Protein AF-A0A2N3Y6S7-F1 (afdb_monomer_lite)

Structure (mmCIF, N/CA/C/O backbone):
data_AF-A0A2N3Y6S7-F1
#
_entry.id   AF-A0A2N3Y6S7-F1
#
loop_
_atom_site.group_PDB
_atom_site.id
_atom_site.type_symbol
_atom_site.label_atom_id
_atom_site.label_alt_id
_atom_site.label_comp_id
_atom_site.label_asym_id
_atom_site.label_entity_id
_atom_site.label_seq_id
_atom_site.pdbx_PDB_ins_code
_atom_site.Cartn_x
_atom_site.Cartn_y
_atom_site.Cartn_z
_atom_site.occupancy
_atom_site.B_iso_or_equiv
_atom_site.auth_seq_id
_atom_site.auth_comp_id
_atom_site.auth_asym_id
_atom_site.auth_atom_id
_atom_site.pdbx_PDB_model_num
ATOM 1 N N . MET A 1 1 ? -2.811 -14.045 3.867 1.00 93.81 1 MET A N 1
ATOM 2 C CA . MET A 1 1 ? -1.986 -13.374 2.841 1.00 93.81 1 MET A CA 1
ATOM 3 C C . MET A 1 1 ? -0.550 -13.228 3.318 1.00 93.81 1 MET A C 1
ATOM 5 O O . MET A 1 1 ? -0.326 -12.878 4.478 1.00 93.81 1 MET A O 1
ATOM 9 N N . ARG A 1 2 ? 0.436 -13.449 2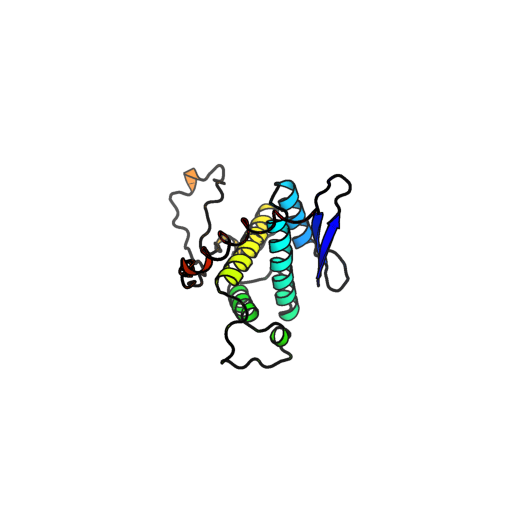.442 1.00 95.12 2 ARG A N 1
ATOM 10 C CA . ARG A 1 2 ? 1.871 -13.386 2.791 1.00 95.12 2 ARG A CA 1
ATOM 11 C C . ARG A 1 2 ? 2.728 -12.841 1.650 1.00 95.12 2 ARG A C 1
ATOM 13 O O . ARG A 1 2 ? 2.353 -12.935 0.492 1.00 95.12 2 ARG A O 1
ATOM 20 N N . VAL A 1 3 ? 3.885 -12.275 1.989 1.00 95.38 3 VAL A N 1
ATOM 21 C CA . VAL A 1 3 ? 4.895 -11.823 1.015 1.00 95.38 3 VAL A CA 1
ATOM 22 C C . VAL A 1 3 ? 5.952 -12.913 0.871 1.00 95.38 3 VAL A C 1
ATOM 24 O O . VAL A 1 3 ? 6.466 -13.388 1.886 1.00 95.38 3 VAL A O 1
ATOM 27 N N . GLN A 1 4 ? 6.294 -13.282 -0.360 1.00 93.06 4 GLN A N 1
ATOM 28 C CA . GLN A 1 4 ? 7.296 -14.304 -0.660 1.00 93.06 4 GLN A CA 1
ATOM 29 C C . GLN A 1 4 ? 8.347 -13.768 -1.636 1.00 93.06 4 GLN A C 1
ATOM 31 O O . GLN A 1 4 ? 8.020 -13.076 -2.597 1.00 93.06 4 GLN A O 1
ATOM 36 N N . GLY A 1 5 ? 9.617 -14.084 -1.370 1.00 89.25 5 GLY A N 1
ATOM 37 C CA . GLY A 1 5 ? 10.704 -13.838 -2.314 1.00 89.25 5 GLY A CA 1
ATOM 38 C C . GLY A 1 5 ? 10.693 -14.887 -3.424 1.00 89.25 5 GLY A C 1
ATOM 39 O O . GLY A 1 5 ? 10.513 -16.075 -3.150 1.00 89.25 5 GLY A O 1
ATOM 40 N N . VAL A 1 6 ? 10.888 -14.451 -4.664 1.00 84.50 6 VAL A N 1
ATOM 41 C CA . VAL A 1 6 ? 10.909 -15.306 -5.854 1.00 84.50 6 VAL A CA 1
ATOM 42 C C . VAL A 1 6 ? 12.256 -15.134 -6.544 1.00 84.50 6 VAL A C 1
ATOM 44 O O . VAL A 1 6 ? 12.682 -14.010 -6.810 1.00 84.50 6 VAL A O 1
ATOM 47 N N . ALA A 1 7 ? 12.943 -16.243 -6.810 1.00 78.12 7 ALA A N 1
ATOM 48 C CA . ALA A 1 7 ? 14.169 -16.226 -7.595 1.00 78.12 7 ALA A CA 1
ATOM 49 C C . ALA A 1 7 ? 13.815 -16.085 -9.078 1.00 78.12 7 ALA A C 1
ATOM 51 O O . ALA A 1 7 ? 12.998 -16.850 -9.591 1.00 78.12 7 ALA A O 1
ATOM 52 N N . MET A 1 8 ? 14.427 -15.121 -9.761 1.00 67.81 8 MET A N 1
ATOM 53 C CA . MET A 1 8 ? 14.246 -14.969 -11.199 1.00 67.81 8 MET A CA 1
ATOM 54 C C . MET A 1 8 ? 15.178 -15.938 -11.941 1.00 67.81 8 MET A C 1
ATOM 56 O O . MET A 1 8 ? 16.380 -15.916 -11.697 1.00 67.81 8 MET A O 1
ATOM 60 N N . PRO A 1 9 ? 14.684 -16.790 -12.859 1.00 58.97 9 PRO A N 1
ATOM 61 C CA . PRO A 1 9 ? 15.530 -17.779 -13.538 1.00 58.97 9 PRO A CA 1
ATOM 62 C C . PRO A 1 9 ? 16.680 -17.164 -14.352 1.00 58.97 9 PRO A C 1
ATOM 64 O O . PRO A 1 9 ? 17.702 -17.812 -14.561 1.00 58.97 9 PRO A O 1
ATOM 67 N N . ALA A 1 10 ? 16.512 -15.919 -14.811 1.00 60.81 10 ALA A N 1
ATOM 68 C CA . ALA A 1 10 ? 17.451 -15.219 -15.687 1.00 60.81 10 ALA A CA 1
ATOM 69 C C . ALA A 1 10 ? 18.339 -14.181 -14.971 1.00 60.81 10 ALA A C 1
ATOM 71 O O . ALA A 1 10 ? 19.233 -13.618 -15.601 1.00 60.81 10 ALA A O 1
ATOM 72 N N . SER A 1 11 ? 18.132 -13.915 -13.675 1.00 59.53 11 SER A N 1
ATOM 73 C CA . SER A 1 11 ? 18.933 -12.945 -12.918 1.00 59.53 11 SER A CA 1
ATOM 74 C C . SER A 1 11 ? 19.231 -13.443 -11.502 1.00 59.53 11 SER A C 1
ATOM 76 O O . SER A 1 11 ? 18.494 -14.228 -10.919 1.00 59.53 11 SER A O 1
ATOM 78 N N . ARG A 1 12 ? 20.327 -12.971 -10.897 1.00 56.94 12 ARG A N 1
ATOM 79 C CA . ARG A 1 12 ? 20.614 -13.216 -9.466 1.00 56.94 12 ARG A CA 1
ATOM 80 C C . ARG A 1 12 ? 19.709 -12.403 -8.529 1.00 56.94 12 ARG A C 1
ATOM 82 O O . ARG A 1 12 ? 19.931 -12.397 -7.319 1.00 56.94 12 ARG A O 1
ATOM 89 N N . GLU A 1 13 ? 18.728 -11.694 -9.074 1.00 63.03 13 GLU A N 1
ATOM 90 C CA . GLU A 1 13 ? 17.868 -10.801 -8.317 1.00 63.03 13 GLU A CA 1
ATOM 91 C C . GLU A 1 13 ? 16.652 -11.553 -7.777 1.00 63.03 13 GLU A C 1
ATOM 93 O O . GLU A 1 13 ? 16.041 -12.390 -8.445 1.00 63.03 13 GLU A O 1
ATOM 98 N N . SER A 1 14 ? 16.311 -11.256 -6.525 1.00 67.44 14 SER A N 1
ATOM 99 C CA . SER A 1 14 ? 15.074 -11.729 -5.915 1.00 67.44 14 SER A CA 1
ATOM 100 C C . SER A 1 14 ? 13.967 -10.715 -6.183 1.00 67.44 14 SER A C 1
ATOM 102 O O . SER A 1 14 ? 14.079 -9.548 -5.807 1.00 67.44 14 SER A O 1
ATOM 104 N N . SER A 1 15 ? 12.892 -11.171 -6.821 1.00 81.00 15 SER A N 1
ATOM 105 C CA . SER A 1 15 ? 11.632 -10.433 -6.883 1.00 81.00 15 SER A CA 1
ATOM 106 C C . SER A 1 15 ? 10.765 -10.770 -5.668 1.00 81.00 15 SER A C 1
ATOM 108 O O . SER A 1 15 ? 11.100 -11.641 -4.860 1.00 81.00 15 SER A O 1
ATOM 110 N N . TRP A 1 16 ? 9.641 -10.078 -5.528 1.00 90.31 16 TRP A N 1
ATOM 111 C CA . TRP A 1 16 ? 8.692 -10.262 -4.437 1.00 90.31 16 TRP A CA 1
ATOM 112 C C . TRP A 1 16 ? 7.286 -10.422 -4.993 1.00 90.31 16 TRP A C 1
ATOM 114 O O . TRP A 1 16 ? 6.882 -9.656 -5.859 1.00 90.31 16 TRP A O 1
ATOM 124 N N . THR A 1 17 ? 6.539 -11.373 -4.440 1.00 93.25 17 THR A N 1
ATOM 125 C CA . THR A 1 17 ? 5.117 -11.577 -4.731 1.00 93.25 17 THR A CA 1
ATOM 126 C C . THR A 1 17 ? 4.294 -11.490 -3.449 1.00 93.25 17 THR A C 1
ATOM 128 O O . THR A 1 17 ? 4.800 -11.735 -2.345 1.00 93.25 17 THR A O 1
ATOM 131 N N . VAL A 1 18 ? 3.019 -11.133 -3.590 1.00 96.69 18 VAL A N 1
ATOM 132 C CA . VAL A 1 18 ? 2.032 -11.171 -2.509 1.00 96.69 18 VAL A CA 1
ATOM 133 C C . VAL A 1 18 ? 1.040 -12.274 -2.822 1.00 96.69 18 VAL A C 1
ATOM 135 O O . VAL A 1 18 ? 0.328 -12.201 -3.818 1.00 96.69 18 VAL A O 1
ATOM 138 N N . LEU A 1 19 ? 0.984 -13.274 -1.952 1.00 96.44 19 LEU A N 1
ATOM 139 C CA . LEU A 1 19 ? 0.069 -14.399 -2.061 1.00 96.44 19 LEU A CA 1
ATOM 140 C C . LEU A 1 19 ? -1.193 -14.140 -1.235 1.00 96.44 19 LEU A C 1
ATOM 142 O O . LEU A 1 19 ? -1.113 -13.643 -0.098 1.00 96.44 19 LEU A O 1
ATOM 146 N N . GLY A 1 20 ? -2.334 -14.493 -1.824 1.00 94.88 20 GLY A N 1
ATOM 147 C CA . GLY A 1 20 ? -3.654 -14.527 -1.210 1.00 94.88 20 GLY A CA 1
ATOM 148 C C . GLY A 1 20 ? -3.752 -15.534 -0.062 1.00 94.88 20 GLY A C 1
ATOM 149 O O . GLY A 1 20 ? -2.758 -16.120 0.371 1.00 94.88 20 GLY A O 1
ATOM 150 N N . ASP A 1 21 ? -4.956 -15.710 0.479 1.00 91.56 21 ASP A N 1
ATOM 151 C CA . ASP A 1 21 ? -5.231 -16.771 1.465 1.00 91.56 21 ASP A CA 1
ATOM 152 C C . ASP A 1 21 ? -5.321 -18.165 0.817 1.00 91.56 21 ASP A C 1
ATOM 154 O O . ASP A 1 21 ? -5.208 -19.174 1.502 1.00 91.56 21 ASP A O 1
ATOM 158 N N . ASP 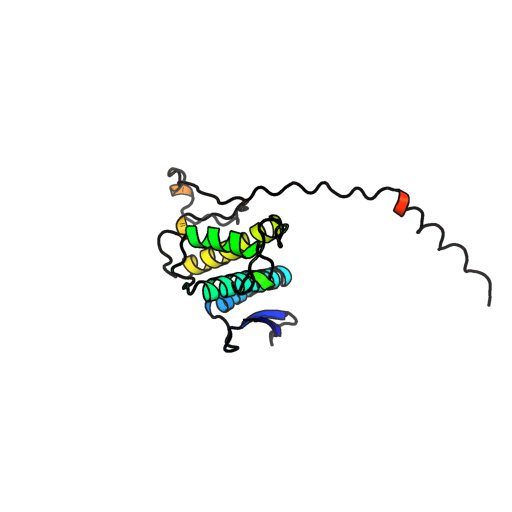A 1 22 ? -5.469 -18.206 -0.504 1.00 93.88 22 ASP A N 1
ATOM 159 C CA . ASP A 1 22 ? -5.460 -19.381 -1.378 1.00 93.88 22 ASP A CA 1
ATOM 160 C C . ASP A 1 22 ? -4.054 -19.742 -1.899 1.00 93.88 22 ASP A C 1
ATOM 162 O O . ASP A 1 22 ? -3.919 -20.603 -2.766 1.00 93.88 22 ASP A O 1
ATOM 166 N N . ASP A 1 23 ? -3.009 -19.070 -1.399 1.00 92.31 23 ASP A N 1
ATOM 167 C CA . ASP A 1 23 ? -1.625 -19.154 -1.888 1.00 92.31 23 ASP A CA 1
ATOM 168 C C . ASP A 1 23 ? -1.447 -18.781 -3.379 1.00 92.31 23 ASP A C 1
ATOM 170 O O . ASP A 1 23 ? -0.385 -19.021 -3.960 1.00 92.31 23 ASP A O 1
ATOM 174 N N . ILE A 1 24 ? -2.434 -18.121 -3.996 1.00 95.12 24 ILE A N 1
ATOM 175 C CA . ILE A 1 24 ? -2.350 -17.620 -5.374 1.00 95.12 24 ILE A CA 1
ATOM 176 C C . ILE A 1 24 ? -1.829 -16.173 -5.360 1.00 95.12 24 ILE A C 1
ATOM 178 O O . ILE A 1 24 ? -2.213 -15.387 -4.487 1.00 95.12 24 ILE A O 1
ATOM 182 N N . PRO A 1 25 ? -0.953 -15.766 -6.302 1.00 96.00 25 PRO A N 1
ATOM 183 C CA . PRO A 1 25 ? -0.544 -14.372 -6.430 1.00 96.00 25 PRO A CA 1
ATOM 184 C C . PRO A 1 25 ? -1.734 -13.422 -6.576 1.00 96.00 25 PRO A C 1
ATOM 186 O O . PRO A 1 25 ? -2.623 -13.617 -7.407 1.00 96.00 25 PRO A O 1
ATOM 189 N N . VAL A 1 26 ? -1.718 -12.344 -5.794 1.00 97.69 26 VAL A N 1
ATOM 190 C CA . VAL A 1 26 ? -2.690 -11.258 -5.906 1.00 97.69 26 VAL A CA 1
ATOM 191 C C . VAL A 1 26 ? -2.387 -10.481 -7.182 1.00 97.69 26 VAL A C 1
ATOM 193 O O . VAL A 1 26 ? -1.527 -9.603 -7.216 1.00 97.69 26 VAL A O 1
ATOM 196 N N . GLU A 1 27 ? -3.106 -10.826 -8.243 1.00 96.31 27 GLU A N 1
ATOM 197 C CA . GLU A 1 27 ? -2.796 -10.439 -9.619 1.00 96.31 27 GLU A CA 1
ATOM 198 C C . GLU A 1 27 ? -2.569 -8.925 -9.848 1.00 96.31 27 GLU A C 1
ATOM 200 O O . GLU A 1 27 ? -1.585 -8.576 -10.510 1.00 96.31 27 GLU A O 1
ATOM 205 N N . PRO A 1 28 ? -3.358 -7.999 -9.258 1.00 97.00 28 PRO A N 1
ATOM 206 C CA . PRO A 1 28 ? -3.095 -6.568 -9.399 1.00 97.00 28 PRO A CA 1
ATOM 207 C C . PRO A 1 28 ? -1.753 -6.148 -8.792 1.00 97.00 28 PRO A C 1
ATOM 209 O O . PRO A 1 28 ? -1.040 -5.326 -9.368 1.00 97.00 28 PRO A O 1
ATOM 212 N N . ILE A 1 29 ? -1.397 -6.717 -7.635 1.00 97.69 29 ILE A N 1
ATOM 213 C CA . ILE A 1 29 ? -0.116 -6.450 -6.975 1.00 97.69 29 ILE A CA 1
ATOM 214 C C . ILE A 1 29 ? 1.018 -7.043 -7.806 1.00 97.69 29 ILE A C 1
ATOM 216 O O . ILE A 1 29 ? 2.013 -6.361 -8.028 1.00 97.69 29 ILE A O 1
ATOM 220 N N . GLU A 1 30 ? 0.865 -8.279 -8.280 1.00 95.75 30 GLU A N 1
ATOM 221 C CA . GLU A 1 30 ? 1.893 -8.978 -9.053 1.00 95.75 30 GLU A CA 1
ATOM 222 C C . GLU A 1 30 ? 2.279 -8.192 -10.309 1.00 95.75 30 GLU A C 1
ATOM 224 O O . GLU A 1 30 ? 3.454 -7.888 -10.510 1.00 95.75 30 GLU A O 1
ATOM 229 N N . ARG A 1 31 ? 1.289 -7.759 -11.104 1.00 95.62 31 ARG A N 1
ATOM 230 C CA . ARG A 1 31 ? 1.531 -6.931 -12.297 1.00 95.62 31 ARG A CA 1
ATOM 231 C C . ARG A 1 31 ? 2.270 -5.639 -11.964 1.00 95.62 31 ARG A C 1
ATOM 233 O O . ARG A 1 31 ? 3.193 -5.245 -12.676 1.00 95.62 31 ARG A O 1
ATOM 240 N N . TYR A 1 32 ? 1.895 -4.993 -10.863 1.00 96.38 32 TYR A N 1
ATOM 241 C CA . TYR A 1 32 ? 2.552 -3.772 -10.423 1.00 96.38 32 TYR A CA 1
ATOM 242 C C . TYR A 1 32 ? 3.998 -4.007 -9.967 1.00 96.38 32 TYR A C 1
ATOM 244 O O . TYR A 1 32 ? 4.883 -3.240 -10.342 1.00 96.38 32 TYR A O 1
ATOM 252 N N . LEU A 1 33 ? 4.261 -5.051 -9.177 1.00 95.25 33 LEU A N 1
ATOM 253 C CA . LEU A 1 33 ? 5.612 -5.373 -8.711 1.00 95.25 33 LEU A CA 1
ATOM 254 C C . LEU A 1 33 ? 6.517 -5.806 -9.869 1.00 95.25 33 LEU A C 1
ATOM 256 O O . LEU A 1 33 ? 7.657 -5.351 -9.920 1.00 95.25 33 LEU A O 1
ATOM 260 N N . ALA A 1 34 ? 6.000 -6.582 -10.827 1.00 92.62 34 ALA A N 1
ATOM 261 C CA . ALA A 1 34 ? 6.705 -6.920 -12.062 1.00 92.62 34 ALA A CA 1
ATOM 262 C C . ALA A 1 34 ? 7.085 -5.659 -12.852 1.00 92.62 34 ALA A C 1
ATOM 264 O O . ALA A 1 34 ? 8.251 -5.472 -13.182 1.00 92.62 34 ALA A O 1
ATOM 265 N N . TYR A 1 35 ? 6.149 -4.720 -13.024 1.00 93.50 35 TYR A N 1
ATOM 266 C CA . TYR A 1 35 ? 6.451 -3.427 -13.640 1.00 93.50 35 TYR A CA 1
ATOM 267 C C . TYR A 1 35 ? 7.561 -2.661 -12.902 1.00 93.50 35 TYR A C 1
ATOM 269 O O . TYR A 1 35 ? 8.415 -2.056 -13.545 1.00 93.50 35 TYR A O 1
ATOM 277 N N . LEU A 1 36 ? 7.576 -2.660 -11.562 1.00 92.88 36 LEU A N 1
ATOM 278 C CA . LEU A 1 36 ? 8.645 -2.002 -10.801 1.00 92.88 36 LEU A CA 1
ATOM 279 C C . LEU A 1 36 ? 10.011 -2.658 -11.018 1.00 92.88 36 LEU A C 1
ATOM 281 O O . LEU A 1 36 ? 11.009 -1.936 -11.043 1.00 92.88 36 LEU A O 1
ATOM 285 N N . THR A 1 37 ? 10.046 -3.982 -11.169 1.00 90.31 37 THR A N 1
ATOM 286 C CA . THR A 1 37 ? 11.247 -4.727 -11.562 1.00 90.31 37 THR A CA 1
ATOM 287 C C . THR A 1 37 ? 11.702 -4.324 -12.962 1.00 90.31 37 THR A C 1
ATOM 289 O O . THR A 1 37 ? 12.869 -3.989 -13.136 1.00 90.31 37 THR A O 1
ATOM 292 N N . ASP A 1 38 ? 10.784 -4.256 -13.929 1.00 89.00 38 ASP A N 1
ATOM 293 C CA . ASP A 1 38 ? 11.095 -3.917 -15.325 1.00 89.00 38 ASP A CA 1
ATOM 294 C C . ASP A 1 38 ? 11.665 -2.500 -15.485 1.00 89.00 38 ASP A C 1
ATOM 296 O O . ASP A 1 38 ? 12.484 -2.249 -16.365 1.00 89.00 38 ASP A O 1
ATOM 300 N N . ILE A 1 39 ? 11.257 -1.559 -14.625 1.00 89.38 39 ILE A N 1
ATOM 301 C CA . ILE A 1 39 ? 11.825 -0.200 -14.583 1.00 89.38 39 ILE A CA 1
ATOM 302 C C . ILE A 1 39 ? 13.008 -0.067 -13.608 1.00 89.38 39 ILE A C 1
ATOM 304 O O . ILE A 1 39 ? 13.321 1.046 -13.169 1.00 89.38 39 ILE A O 1
ATOM 308 N N . GLU A 1 40 ? 13.612 -1.192 -13.223 1.00 87.81 40 GLU A N 1
ATOM 309 C CA . GLU A 1 40 ? 14.821 -1.292 -12.400 1.00 87.81 40 GLU A CA 1
ATOM 310 C C . GLU A 1 40 ? 14.706 -0.554 -11.050 1.00 87.81 40 GLU A C 1
ATOM 312 O O . GLU A 1 40 ? 15.641 0.097 -10.565 1.00 87.81 40 GLU A O 1
ATOM 317 N N . ARG A 1 41 ? 13.534 -0.607 -10.393 1.00 91.00 41 ARG A N 1
ATOM 318 C CA . ARG A 1 41 ? 13.436 -0.122 -9.007 1.00 91.00 41 ARG A CA 1
ATOM 319 C C . ARG A 1 41 ? 14.275 -0.986 -8.082 1.00 91.00 41 ARG A C 1
ATOM 321 O O . ARG A 1 41 ? 14.354 -2.197 -8.233 1.00 91.00 41 ARG A O 1
ATOM 328 N N . SER A 1 42 ? 14.843 -0.350 -7.051 1.00 89.50 42 SER A N 1
ATOM 329 C CA . SER A 1 42 ? 15.671 -1.076 -6.090 1.00 89.50 42 SER A CA 1
ATOM 330 C C . SER A 1 42 ? 14.891 -2.252 -5.474 1.00 89.50 42 SER A C 1
ATOM 332 O O . SER A 1 42 ? 13.732 -2.057 -5.077 1.00 89.50 42 SER A O 1
ATOM 334 N N . PRO A 1 43 ? 15.514 -3.434 -5.297 1.00 89.00 43 PRO A N 1
ATOM 335 C CA . PRO A 1 43 ? 14.859 -4.588 -4.677 1.00 89.00 43 PRO A CA 1
ATOM 336 C C . PRO A 1 43 ? 14.278 -4.276 -3.292 1.00 89.00 43 PRO A C 1
ATOM 338 O O . PRO A 1 43 ? 13.226 -4.788 -2.912 1.00 89.00 43 PRO A O 1
ATOM 341 N N . ASN A 1 44 ? 14.913 -3.360 -2.551 1.00 90.12 44 ASN A N 1
ATOM 342 C CA . ASN A 1 44 ? 14.415 -2.872 -1.266 1.00 90.12 44 ASN A CA 1
ATOM 343 C C . ASN A 1 44 ? 13.103 -2.088 -1.398 1.00 90.12 44 ASN A C 1
ATOM 345 O O . ASN A 1 44 ? 12.223 -2.228 -0.550 1.00 90.12 44 ASN A O 1
ATOM 349 N N . THR A 1 45 ? 12.954 -1.273 -2.445 1.00 90.81 45 THR A N 1
ATOM 350 C CA . THR A 1 45 ? 11.703 -0.560 -2.736 1.00 90.81 45 THR A CA 1
ATOM 351 C C . THR A 1 45 ? 10.599 -1.541 -3.112 1.00 90.81 45 THR A C 1
ATOM 353 O O . THR A 1 45 ? 9.508 -1.442 -2.557 1.00 90.81 45 THR A O 1
ATOM 356 N N . ILE A 1 46 ? 10.891 -2.507 -3.989 1.00 93.06 46 ILE A N 1
ATOM 357 C CA . ILE A 1 46 ? 9.931 -3.535 -4.424 1.00 93.06 46 ILE A CA 1
ATOM 358 C C . ILE A 1 46 ? 9.451 -4.341 -3.214 1.00 93.06 46 ILE A C 1
ATOM 360 O O . ILE A 1 46 ? 8.250 -4.440 -2.967 1.00 93.06 46 ILE A O 1
ATOM 364 N N . ARG A 1 47 ? 10.386 -4.811 -2.378 1.00 94.50 47 ARG A N 1
ATOM 365 C CA . ARG A 1 47 ? 10.080 -5.498 -1.118 1.00 94.50 47 ARG A CA 1
ATOM 366 C C . ARG A 1 47 ? 9.194 -4.652 -0.211 1.00 94.50 47 ARG A C 1
ATOM 368 O O . ARG A 1 47 ? 8.182 -5.130 0.295 1.00 94.50 47 ARG A O 1
ATOM 375 N N . ALA A 1 48 ? 9.577 -3.397 0.018 1.00 93.69 48 ALA A N 1
ATOM 376 C CA . ALA A 1 48 ? 8.831 -2.482 0.871 1.00 93.69 48 ALA A CA 1
ATOM 377 C C . ALA A 1 48 ? 7.395 -2.278 0.364 1.00 93.69 48 ALA A C 1
ATOM 379 O O . ALA A 1 48 ? 6.463 -2.289 1.168 1.00 93.69 48 ALA A O 1
ATOM 380 N N . TYR A 1 49 ? 7.217 -2.141 -0.951 1.00 95.62 49 TYR A N 1
ATOM 381 C CA . TYR A 1 49 ? 5.906 -1.977 -1.575 1.00 95.62 49 TYR A CA 1
ATOM 382 C C . TYR A 1 49 ? 5.079 -3.261 -1.498 1.00 95.62 49 TYR A C 1
ATOM 384 O O . TYR A 1 49 ? 3.900 -3.175 -1.179 1.00 95.62 49 TYR A O 1
ATOM 392 N N . ALA A 1 50 ? 5.682 -4.441 -1.668 1.00 96.94 50 ALA A N 1
ATOM 393 C CA . ALA A 1 50 ? 4.990 -5.717 -1.484 1.00 96.94 50 ALA A CA 1
ATOM 394 C C . ALA A 1 50 ? 4.384 -5.838 -0.073 1.00 96.94 50 ALA A C 1
ATOM 396 O O . ALA A 1 50 ? 3.206 -6.157 0.073 1.00 96.94 50 ALA A O 1
ATOM 397 N N . TYR A 1 51 ? 5.145 -5.509 0.979 1.00 96.69 51 TYR A N 1
ATOM 398 C CA . TYR A 1 51 ? 4.613 -5.505 2.350 1.00 96.69 51 TYR A CA 1
ATOM 399 C C . TYR A 1 51 ? 3.555 -4.422 2.583 1.00 96.69 51 TYR A C 1
ATOM 401 O O . TYR A 1 51 ? 2.587 -4.658 3.306 1.00 96.69 51 TYR A O 1
ATOM 409 N N . ASP A 1 52 ? 3.726 -3.238 1.996 1.00 96.12 52 ASP A N 1
ATOM 410 C CA . ASP A 1 52 ? 2.762 -2.150 2.153 1.00 96.12 52 ASP A CA 1
ATOM 411 C C . ASP A 1 52 ? 1.430 -2.450 1.462 1.00 96.12 52 ASP A C 1
ATOM 413 O O . ASP A 1 52 ? 0.380 -2.186 2.048 1.00 96.12 52 ASP A O 1
ATOM 417 N N . LEU A 1 53 ? 1.472 -3.052 0.273 1.00 97.62 53 LEU A N 1
ATOM 418 C CA . LEU A 1 53 ? 0.288 -3.497 -0.456 1.00 97.62 53 LEU A CA 1
ATOM 419 C C . LEU A 1 53 ? -0.345 -4.722 0.204 1.00 97.62 53 LEU A C 1
ATOM 421 O O . LEU A 1 53 ? -1.562 -4.767 0.324 1.00 97.62 53 LEU A O 1
ATOM 425 N N . LYS A 1 54 ? 0.442 -5.664 0.741 1.00 97.19 54 LYS A N 1
ATOM 426 C CA . LYS A 1 54 ? -0.098 -6.773 1.545 1.00 97.19 54 LYS A CA 1
ATOM 427 C C . LYS A 1 54 ? -0.926 -6.256 2.725 1.00 97.19 54 LYS A C 1
ATOM 429 O O . LYS A 1 54 ? -2.034 -6.730 2.941 1.00 97.19 54 LYS A O 1
ATOM 434 N N . ASP A 1 55 ? -0.414 -5.284 3.482 1.00 95.81 55 ASP A N 1
ATOM 435 C CA . ASP A 1 55 ? -1.167 -4.707 4.607 1.00 95.81 55 ASP A CA 1
ATOM 436 C C . ASP A 1 55 ? -2.465 -4.027 4.140 1.00 95.81 55 ASP A C 1
ATOM 438 O O . ASP A 1 55 ? -3.489 -4.138 4.812 1.00 95.81 55 ASP A O 1
ATOM 442 N N . TYR A 1 56 ? -2.443 -3.369 2.978 1.00 96.69 56 TYR A N 1
ATOM 443 C CA . TYR A 1 56 ? -3.636 -2.769 2.387 1.00 96.69 56 TYR A CA 1
ATOM 444 C C . TYR A 1 56 ? -4.673 -3.816 1.958 1.00 96.69 56 TYR A C 1
ATOM 446 O O . TYR A 1 56 ? -5.849 -3.676 2.272 1.00 96.69 56 TYR A O 1
ATOM 454 N N . TRP A 1 57 ? -4.248 -4.906 1.319 1.00 97.25 57 TRP A N 1
ATOM 455 C CA . TRP A 1 57 ? -5.149 -5.991 0.923 1.00 97.25 57 TRP A CA 1
ATOM 456 C C . TRP A 1 57 ? -5.767 -6.719 2.114 1.00 97.25 57 TRP A C 1
ATOM 458 O O . TRP A 1 57 ? -6.945 -7.063 2.072 1.00 97.25 57 TRP A O 1
ATOM 468 N N . VAL A 1 58 ? -5.010 -6.901 3.199 1.00 95.75 58 VAL A N 1
ATOM 469 C CA . VAL A 1 58 ? -5.560 -7.432 4.455 1.00 95.75 58 VAL A CA 1
ATOM 470 C C . VAL A 1 58 ? -6.648 -6.502 4.998 1.00 95.75 58 VAL A C 1
ATOM 472 O O . VAL A 1 58 ? -7.711 -6.974 5.389 1.00 95.75 58 VAL A O 1
ATOM 475 N N . PHE A 1 59 ? -6.421 -5.185 4.985 1.00 95.12 59 PHE A N 1
ATOM 476 C CA . PHE A 1 59 ? -7.444 -4.211 5.372 1.00 95.12 59 PHE A CA 1
ATOM 477 C C . PHE A 1 59 ? -8.701 -4.311 4.494 1.00 95.12 59 PHE A C 1
ATOM 479 O O . PHE A 1 59 ? -9.810 -4.378 5.027 1.00 95.12 59 PHE A O 1
ATOM 486 N N . LEU A 1 60 ? -8.539 -4.373 3.169 1.00 95.25 60 LEU A N 1
ATOM 487 C CA . LEU A 1 60 ? -9.659 -4.512 2.236 1.00 95.25 60 LEU A CA 1
ATOM 488 C C . LEU A 1 60 ? -10.455 -5.795 2.486 1.00 95.25 60 LEU A C 1
ATOM 490 O O . LEU A 1 60 ? -11.681 -5.749 2.504 1.00 95.25 60 LEU A O 1
ATOM 494 N N . ALA A 1 61 ? -9.777 -6.915 2.752 1.00 94.00 61 ALA A N 1
ATOM 495 C CA . ALA A 1 61 ? -10.425 -8.182 3.078 1.00 94.00 61 ALA A CA 1
ATOM 496 C C . ALA A 1 61 ? -11.254 -8.087 4.371 1.00 94.00 61 ALA A C 1
ATOM 498 O O . ALA A 1 61 ? -12.414 -8.497 4.389 1.00 94.00 61 ALA A O 1
ATOM 499 N N . VAL A 1 62 ? -10.703 -7.475 5.429 1.00 92.00 62 VAL A N 1
ATOM 500 C CA . VAL A 1 62 ? -11.425 -7.234 6.694 1.00 92.00 62 VAL A CA 1
ATOM 501 C C . VAL A 1 62 ? -12.658 -6.353 6.471 1.00 92.00 62 VAL A C 1
ATOM 503 O O . VAL A 1 62 ? -13.714 -6.612 7.047 1.00 92.00 62 VAL A O 1
ATOM 506 N N . ARG A 1 63 ? -12.552 -5.331 5.613 1.00 91.50 63 ARG A N 1
ATOM 507 C CA . ARG A 1 63 ? -13.666 -4.433 5.273 1.00 91.50 63 ARG A CA 1
ATOM 508 C C . ARG A 1 63 ? -14.592 -4.956 4.174 1.00 91.50 63 ARG A C 1
ATOM 510 O O . ARG A 1 63 ? -15.623 -4.337 3.936 1.00 91.50 63 ARG A O 1
ATOM 517 N N . ARG A 1 64 ? -14.267 -6.097 3.555 1.00 93.75 64 ARG A N 1
ATOM 518 C CA . ARG A 1 64 ? -14.973 -6.679 2.399 1.00 93.75 64 ARG A CA 1
ATOM 519 C C . ARG A 1 64 ? -15.122 -5.688 1.238 1.00 93.75 64 ARG A C 1
ATOM 521 O O . ARG A 1 64 ? -16.182 -5.603 0.627 1.00 93.75 64 ARG A O 1
ATOM 528 N N . LEU A 1 65 ? -14.060 -4.937 0.960 1.00 92.88 65 LEU A N 1
ATOM 529 C CA . LEU A 1 65 ? -14.010 -3.940 -0.108 1.00 92.88 65 LEU A CA 1
ATOM 530 C C . LEU A 1 65 ? -13.240 -4.477 -1.317 1.00 92.88 65 LEU A C 1
ATOM 532 O O . LEU A 1 65 ? -12.164 -5.060 -1.163 1.00 92.88 65 LEU A O 1
ATOM 536 N N . ASP A 1 66 ? -13.752 -4.225 -2.523 1.00 92.81 66 ASP A N 1
ATOM 537 C CA . ASP A 1 66 ? -12.950 -4.342 -3.741 1.00 92.81 66 ASP A CA 1
ATOM 538 C C . ASP A 1 66 ? -12.001 -3.137 -3.817 1.00 92.81 66 ASP A C 1
ATOM 540 O O . ASP A 1 66 ? -12.418 -1.989 -3.666 1.00 92.81 66 ASP A O 1
ATOM 544 N N . TRP A 1 67 ? -10.717 -3.384 -4.091 1.00 93.75 67 TRP A N 1
ATOM 545 C CA . TRP A 1 67 ? -9.711 -2.338 -4.287 1.00 93.75 67 TRP A CA 1
ATOM 546 C C . TRP A 1 67 ? -10.093 -1.342 -5.396 1.00 93.75 67 TRP A C 1
ATOM 548 O O . TRP A 1 67 ? -9.574 -0.226 -5.411 1.00 93.75 67 TRP A O 1
ATOM 558 N N . ARG A 1 68 ? -10.980 -1.723 -6.322 1.00 91.19 68 ARG A N 1
ATOM 559 C CA . ARG A 1 68 ? -11.486 -0.855 -7.396 1.00 91.19 68 ARG A CA 1
ATOM 560 C C . ARG A 1 68 ? -12.590 0.101 -6.949 1.00 91.19 68 ARG A C 1
ATOM 562 O O . ARG A 1 68 ? -12.791 1.125 -7.590 1.00 91.19 68 ARG A O 1
ATOM 569 N N . GLU A 1 69 ? -13.285 -0.227 -5.865 1.00 88.62 69 GLU A N 1
ATOM 570 C CA . GLU A 1 69 ? -14.465 0.498 -5.371 1.00 88.62 69 GLU A CA 1
ATOM 571 C C . GLU A 1 69 ? -14.164 1.371 -4.147 1.00 88.62 69 GLU A C 1
ATOM 573 O O . GLU A 1 69 ? -15.050 2.028 -3.602 1.00 88.62 69 GLU A O 1
ATOM 578 N N . VAL A 1 70 ? -12.902 1.384 -3.719 1.00 88.31 70 VAL A N 1
ATOM 579 C CA . VAL A 1 70 ? -12.404 2.199 -2.610 1.00 88.31 70 VAL A CA 1
ATOM 580 C C . VAL A 1 70 ? -12.738 3.668 -2.846 1.00 88.31 70 VAL A C 1
ATOM 582 O O . VAL A 1 70 ? -12.647 4.174 -3.964 1.00 88.31 70 VAL A O 1
ATOM 585 N N . ARG A 1 71 ? -13.091 4.364 -1.766 1.00 82.62 71 ARG A N 1
ATOM 586 C CA . ARG A 1 71 ? -13.385 5.797 -1.695 1.00 82.62 71 ARG A CA 1
ATOM 587 C C . ARG A 1 71 ? -12.402 6.502 -0.757 1.00 82.62 71 ARG A C 1
ATOM 589 O O . ARG A 1 71 ? -11.530 5.890 -0.140 1.00 82.62 71 ARG A O 1
ATOM 596 N N . LEU A 1 72 ? -12.506 7.827 -0.653 1.00 77.50 72 LEU A N 1
ATOM 597 C CA . LEU A 1 72 ? -11.572 8.621 0.152 1.00 77.50 72 LEU A CA 1
ATOM 598 C C . LEU A 1 72 ? -11.738 8.323 1.645 1.00 77.50 72 LEU A C 1
ATOM 600 O O . LEU A 1 72 ? -10.764 8.322 2.399 1.00 77.50 72 LEU A O 1
ATOM 604 N N . GLU A 1 73 ? -12.976 8.063 2.048 1.00 81.44 73 GLU A N 1
ATOM 605 C CA . GLU A 1 73 ? -13.356 7.692 3.402 1.00 81.44 73 GLU A CA 1
ATOM 606 C C . GLU A 1 73 ? -12.632 6.406 3.824 1.00 81.44 73 GLU A C 1
ATOM 608 O O . GLU A 1 73 ? -12.014 6.380 4.890 1.00 81.44 73 GLU A O 1
ATOM 613 N N . ASP A 1 74 ? -12.568 5.408 2.938 1.00 87.56 74 ASP A N 1
ATOM 614 C CA . ASP A 1 74 ? -11.888 4.130 3.182 1.00 87.56 74 ASP A CA 1
ATOM 615 C C . ASP A 1 74 ? -10.371 4.298 3.360 1.00 87.56 74 ASP A C 1
ATOM 617 O O . ASP A 1 74 ? -9.744 3.587 4.145 1.00 87.56 74 ASP A O 1
ATOM 621 N N . ILE A 1 75 ? -9.751 5.279 2.690 1.00 88.19 75 ILE A N 1
ATOM 622 C CA . ILE A 1 75 ? -8.335 5.615 2.919 1.00 88.19 75 ILE A CA 1
ATOM 623 C C . ILE A 1 75 ? -8.133 6.201 4.323 1.00 88.19 75 ILE A C 1
ATOM 625 O O . ILE A 1 75 ? -7.140 5.897 4.990 1.00 88.19 75 ILE A O 1
ATOM 629 N N . GLY A 1 76 ? -9.072 7.026 4.795 1.00 86.44 76 GLY A N 1
ATOM 630 C CA . GLY A 1 76 ? -9.081 7.521 6.173 1.00 86.44 76 GLY A CA 1
ATOM 631 C C . GLY A 1 76 ? -9.211 6.382 7.188 1.00 86.44 76 GLY A C 1
ATOM 632 O O . GLY A 1 76 ? -8.462 6.333 8.169 1.00 86.44 76 GLY A O 1
ATOM 633 N N . GLU A 1 77 ? -10.094 5.424 6.912 1.00 89.62 77 GLU A N 1
ATOM 634 C CA . GLU A 1 77 ? -10.258 4.217 7.721 1.00 89.62 77 GLU A CA 1
ATOM 635 C C . GLU A 1 77 ? -9.014 3.325 7.702 1.00 89.62 77 GLU A C 1
ATOM 637 O O . GLU A 1 77 ? -8.613 2.820 8.750 1.00 89.62 77 GLU A O 1
ATOM 642 N N . TYR A 1 78 ? -8.343 3.185 6.556 1.00 91.94 78 TYR A N 1
ATOM 643 C CA . TYR A 1 78 ? -7.078 2.459 6.455 1.00 91.94 78 TYR A CA 1
ATOM 644 C C . TYR A 1 78 ? -5.991 3.096 7.328 1.00 91.94 78 TYR A C 1
ATOM 646 O O . TYR A 1 78 ? -5.260 2.401 8.037 1.00 91.94 78 TYR A O 1
ATOM 654 N N . VAL A 1 79 ? -5.900 4.430 7.347 1.00 89.75 79 VAL A N 1
ATOM 655 C CA . VAL A 1 79 ? -4.968 5.151 8.228 1.00 89.75 79 VAL A CA 1
ATOM 656 C C . VAL A 1 79 ? -5.284 4.896 9.703 1.00 89.75 79 VAL A C 1
ATOM 658 O O . VAL A 1 79 ? -4.355 4.709 10.492 1.00 89.75 79 VAL A O 1
ATOM 661 N N . ALA A 1 80 ? -6.563 4.872 10.085 1.00 88.38 80 ALA A N 1
ATOM 662 C CA . ALA A 1 80 ? -6.974 4.528 11.444 1.00 88.38 80 ALA A CA 1
ATOM 663 C C . ALA A 1 80 ? -6.624 3.069 11.784 1.00 88.38 80 ALA A C 1
ATOM 665 O O . ALA A 1 80 ? -6.021 2.807 12.824 1.00 88.38 80 ALA A O 1
ATOM 666 N N . TRP A 1 81 ? -6.899 2.137 10.870 1.00 91.75 81 TRP A N 1
ATOM 667 C CA . TRP A 1 81 ? -6.588 0.715 11.006 1.00 91.75 81 TRP A CA 1
ATOM 668 C C . TRP A 1 81 ? -5.085 0.449 11.162 1.00 91.75 81 TRP A C 1
ATOM 670 O O . TRP A 1 81 ? -4.671 -0.343 12.007 1.00 91.75 81 TRP A O 1
ATOM 680 N N . LEU A 1 82 ? -4.233 1.168 10.422 1.00 90.00 82 LEU A N 1
ATOM 681 C CA . LEU A 1 82 ? -2.779 1.054 10.550 1.00 90.00 82 LEU A CA 1
ATOM 682 C C . LEU A 1 82 ? -2.269 1.429 11.947 1.00 90.00 82 LEU A C 1
ATOM 684 O O . LEU A 1 82 ? -1.268 0.858 12.390 1.00 90.00 82 LEU A O 1
ATOM 688 N N . ARG A 1 83 ? -2.935 2.365 12.638 1.00 87.94 83 ARG A N 1
ATOM 689 C CA . ARG A 1 83 ? -2.562 2.795 13.997 1.00 87.94 83 ARG A CA 1
ATOM 690 C C . ARG A 1 83 ? -2.895 1.757 15.063 1.00 87.94 83 ARG A C 1
ATOM 692 O O . ARG A 1 83 ? -2.276 1.800 16.125 1.00 87.94 83 ARG A O 1
ATOM 699 N N . LEU A 1 84 ? -3.816 0.835 14.778 1.00 86.19 84 LEU A N 1
ATOM 700 C CA . LEU A 1 84 ? -4.133 -0.265 15.680 1.00 86.19 84 LEU A CA 1
ATOM 701 C C . LEU A 1 84 ? -2.921 -1.202 15.830 1.00 86.19 84 LEU A C 1
ATOM 703 O O . LEU A 1 84 ? -2.202 -1.445 14.845 1.00 86.19 84 LEU A O 1
ATOM 707 N N . PRO A 1 85 ? -2.699 -1.768 17.032 1.00 83.44 85 PRO A N 1
ATOM 708 C CA . PRO A 1 85 ? -1.764 -2.870 17.208 1.00 83.44 85 PRO A CA 1
ATOM 709 C C . PRO A 1 85 ? -2.179 -4.061 16.328 1.00 83.44 85 PRO A C 1
ATOM 711 O O . PRO A 1 85 ? -3.372 -4.233 16.078 1.00 83.44 85 PRO A O 1
ATOM 714 N N . PRO A 1 86 ? -1.240 -4.916 15.875 1.00 81.25 86 PRO A N 1
ATOM 715 C CA . PRO A 1 86 ? -1.543 -6.023 14.970 1.00 81.25 86 PRO A CA 1
ATOM 716 C C . PRO A 1 86 ? -2.639 -6.954 15.492 1.00 81.25 86 PRO A C 1
ATOM 718 O O . PRO A 1 86 ? -3.466 -7.404 14.712 1.00 81.25 86 PRO A O 1
ATOM 721 N N . THR A 1 87 ? -2.687 -7.169 16.808 1.00 78.56 87 THR A N 1
ATOM 722 C CA . THR A 1 87 ? -3.703 -7.982 17.491 1.00 78.56 87 THR A CA 1
ATOM 723 C C . THR A 1 87 ? -5.106 -7.381 17.473 1.00 78.56 87 THR A C 1
ATOM 725 O O . THR A 1 87 ? -6.057 -8.108 17.692 1.00 78.56 87 THR A O 1
ATOM 728 N N . GLY A 1 88 ? -5.254 -6.074 17.239 1.00 78.00 88 GLY A N 1
ATOM 729 C CA . GLY A 1 88 ? -6.558 -5.405 17.150 1.00 78.00 88 GLY A CA 1
ATOM 730 C C . GLY A 1 88 ? -7.046 -5.190 15.718 1.00 78.00 88 GLY A C 1
ATOM 731 O O . GLY A 1 88 ? -8.114 -4.621 15.509 1.00 78.00 88 GLY A O 1
ATOM 732 N N . ARG A 1 89 ? -6.261 -5.588 14.711 1.00 82.00 89 ARG A N 1
ATOM 733 C CA . ARG A 1 89 ? -6.561 -5.315 13.296 1.00 82.00 89 ARG A CA 1
ATOM 734 C C . ARG A 1 89 ? -7.602 -6.249 12.689 1.00 82.00 89 ARG A C 1
ATOM 736 O O . ARG A 1 89 ? -8.192 -5.891 11.673 1.00 82.00 89 ARG A O 1
ATOM 743 N N . ASP A 1 90 ? -7.822 -7.408 13.298 1.00 76.56 90 ASP A N 1
ATOM 744 C CA . ASP A 1 90 ? -8.884 -8.357 12.948 1.00 76.56 90 ASP A CA 1
ATOM 745 C C . ASP A 1 90 ? -10.232 -8.021 13.621 1.00 76.56 90 ASP A C 1
ATOM 747 O O . ASP A 1 90 ? -11.234 -8.698 13.385 1.00 76.56 90 ASP A O 1
ATOM 751 N N . GLY A 1 91 ? -10.263 -6.974 14.458 1.00 67.38 91 GLY A N 1
ATOM 752 C CA . GLY A 1 91 ? -11.443 -6.544 15.208 1.00 67.38 91 GLY A CA 1
ATOM 753 C C . GLY A 1 91 ? -11.849 -7.477 16.353 1.00 67.38 91 GLY A C 1
ATOM 754 O O . GLY A 1 91 ? -12.859 -7.212 16.999 1.00 67.38 91 GLY A O 1
ATOM 755 N N . GLN A 1 92 ? -11.086 -8.542 16.627 1.00 62.25 92 GLN A N 1
ATOM 756 C CA . GLN A 1 92 ? -11.393 -9.518 17.681 1.00 62.25 92 GLN A CA 1
ATOM 757 C C . GLN A 1 92 ? -10.924 -9.049 19.063 1.00 62.25 92 GLN A C 1
ATOM 759 O O . GLN A 1 92 ? -11.439 -9.496 20.087 1.00 62.25 92 GLN A O 1
ATOM 764 N N . VAL A 1 93 ? -9.961 -8.125 19.102 1.00 64.56 93 VAL A N 1
ATOM 765 C CA . VAL A 1 93 ? -9.432 -7.544 20.339 1.00 64.56 93 VAL A CA 1
ATOM 766 C C . VAL A 1 93 ? -9.787 -6.063 20.412 1.00 64.56 93 VAL A C 1
ATOM 768 O O . VAL A 1 93 ? -9.401 -5.272 19.551 1.00 64.56 93 VAL A O 1
ATOM 771 N N . ALA A 1 94 ? -10.487 -5.670 21.478 1.00 61.03 94 ALA A N 1
ATOM 772 C CA . ALA A 1 94 ? -10.764 -4.267 21.761 1.00 61.03 94 ALA A CA 1
ATOM 773 C C . ALA A 1 94 ? -9.462 -3.523 22.103 1.00 61.03 94 ALA A C 1
ATOM 775 O O . ALA A 1 94 ? -8.748 -3.881 23.040 1.00 61.03 94 ALA A O 1
ATOM 776 N N . VAL A 1 95 ? -9.156 -2.467 21.348 1.00 61.06 95 VAL A N 1
ATOM 777 C CA . VAL A 1 95 ? -7.980 -1.618 21.582 1.00 61.06 95 VAL A CA 1
ATOM 778 C C . VAL A 1 95 ? -8.399 -0.413 22.415 1.00 61.06 95 VAL A C 1
ATOM 780 O O . VAL A 1 95 ? -9.279 0.349 22.017 1.00 61.06 95 VAL A O 1
ATOM 783 N N . LEU A 1 96 ? -7.764 -0.230 23.574 1.00 58.09 96 LEU A N 1
ATOM 784 C CA . LEU A 1 96 ? -8.024 0.922 24.435 1.00 58.09 96 LEU A CA 1
ATOM 785 C C . LEU A 1 96 ? -7.464 2.217 23.806 1.00 58.09 96 LEU A C 1
ATOM 787 O O . LEU A 1 96 ? -6.360 2.193 23.258 1.00 58.09 96 LEU A O 1
ATOM 791 N N . PRO A 1 97 ? -8.157 3.367 23.931 1.00 54.81 97 PRO A N 1
ATOM 792 C CA . PRO A 1 97 ? -7.729 4.639 23.332 1.00 54.81 97 PRO A CA 1
ATOM 793 C C . PRO A 1 97 ? -6.368 5.169 23.813 1.00 54.81 97 PRO A C 1
ATOM 795 O O . PRO A 1 97 ? -5.788 6.035 23.167 1.00 54.81 97 PRO A O 1
ATOM 798 N N . SER A 1 98 ? -5.869 4.681 24.953 1.00 54.47 98 SER A N 1
ATOM 799 C CA . SER A 1 98 ? -4.616 5.113 25.587 1.00 54.47 98 SER A CA 1
ATOM 800 C C . SER A 1 98 ? -3.352 4.469 25.002 1.00 54.47 98 SER A C 1
ATOM 802 O O . SER A 1 98 ? -2.252 4.755 25.471 1.00 54.47 98 SER A O 1
ATOM 804 N N . VAL A 1 99 ? -3.483 3.593 24.004 1.00 61.41 99 VAL A N 1
ATOM 805 C CA . VAL A 1 99 ? -2.341 2.922 23.374 1.00 61.41 99 VAL A CA 1
ATOM 806 C C . VAL A 1 99 ? -1.681 3.862 22.361 1.00 61.41 99 VAL A C 1
ATOM 808 O O . VAL A 1 99 ? -2.321 4.318 21.413 1.00 61.41 99 VAL A O 1
ATOM 811 N N . GLU A 1 100 ? -0.387 4.133 22.556 1.00 61.88 100 GLU A N 1
ATOM 812 C CA . GLU A 1 100 ? 0.463 4.831 21.580 1.00 61.88 100 GLU A CA 1
ATOM 813 C C . GLU A 1 100 ? 0.302 4.208 20.179 1.00 61.88 100 GLU A C 1
ATOM 815 O O . GLU A 1 100 ? 0.291 2.976 20.062 1.00 61.88 100 GLU A O 1
ATOM 820 N N . PRO A 1 101 ? 0.190 5.010 19.100 1.00 64.12 101 PRO A N 1
ATOM 821 C CA . PRO A 1 101 ? -0.009 4.478 17.759 1.00 64.12 101 PRO A CA 1
ATOM 822 C C . PRO A 1 101 ? 1.062 3.445 17.400 1.00 64.12 101 PRO A C 1
ATOM 824 O O . PRO A 1 101 ? 2.259 3.731 17.447 1.00 64.12 101 PRO A O 1
ATOM 827 N N . HIS A 1 102 ? 0.634 2.254 16.973 1.00 74.44 102 HIS A N 1
ATOM 828 C CA . HIS A 1 102 ? 1.552 1.140 16.716 1.00 74.44 102 HIS A CA 1
ATOM 829 C C . HIS A 1 102 ? 2.578 1.441 15.609 1.00 74.44 102 HIS A C 1
ATOM 831 O O . HIS A 1 102 ? 3.681 0.895 15.591 1.00 74.44 102 HIS A O 1
ATOM 837 N N . VAL A 1 103 ? 2.225 2.321 14.670 1.00 77.25 103 VAL A N 1
ATOM 838 C CA . VAL A 1 103 ? 3.101 2.741 13.576 1.00 77.25 103 VAL A CA 1
ATOM 839 C C . VAL A 1 103 ? 3.302 4.249 13.585 1.00 77.25 103 VAL A C 1
ATOM 841 O O . VAL A 1 103 ? 2.380 5.034 13.802 1.00 77.25 103 VAL A O 1
ATOM 844 N N . THR A 1 104 ? 4.531 4.663 13.285 1.00 80.94 104 THR A N 1
ATOM 845 C CA . THR A 1 104 ? 4.882 6.083 13.191 1.00 80.94 104 THR A CA 1
ATOM 846 C C . THR A 1 104 ? 4.222 6.756 11.982 1.00 80.94 104 THR A C 1
ATOM 848 O O . THR A 1 104 ? 3.940 6.111 10.968 1.00 80.94 104 THR A O 1
ATOM 851 N N . ALA A 1 105 ? 4.052 8.080 12.040 1.00 80.31 105 ALA A N 1
ATOM 852 C CA . ALA A 1 105 ? 3.520 8.861 10.920 1.00 80.31 105 ALA A CA 1
ATOM 853 C C . ALA A 1 105 ? 4.344 8.699 9.625 1.00 80.31 105 ALA A C 1
ATOM 855 O O . ALA A 1 105 ? 3.769 8.647 8.539 1.00 80.31 105 ALA A O 1
ATOM 856 N N . SER A 1 106 ? 5.671 8.540 9.718 1.00 78.00 106 SER A N 1
ATOM 857 C CA . SER A 1 106 ? 6.515 8.296 8.541 1.00 78.00 106 SER A CA 1
ATOM 858 C C . SER A 1 106 ? 6.242 6.931 7.902 1.00 78.00 106 SER A C 1
ATOM 860 O O . SER A 1 106 ? 6.216 6.825 6.677 1.00 78.00 106 SER A O 1
ATOM 862 N N . THR A 1 107 ? 5.965 5.898 8.704 1.00 85.69 107 THR A N 1
ATOM 863 C CA . THR A 1 107 ? 5.550 4.580 8.202 1.00 85.69 107 THR A CA 1
ATOM 864 C C . THR A 1 107 ? 4.212 4.660 7.471 1.00 85.69 107 THR A C 1
ATOM 866 O O . THR A 1 107 ? 4.079 4.073 6.399 1.00 85.69 107 THR A O 1
ATOM 869 N N . ILE A 1 108 ? 3.243 5.408 8.011 1.00 88.06 108 ILE A N 1
ATOM 870 C CA . ILE A 1 108 ? 1.943 5.626 7.359 1.00 88.06 108 ILE A CA 1
ATOM 871 C C . ILE A 1 108 ? 2.133 6.366 6.033 1.00 88.06 108 ILE A C 1
ATOM 873 O O . ILE A 1 108 ? 1.641 5.911 5.006 1.00 88.06 108 ILE A O 1
ATOM 877 N N . ASN A 1 109 ? 2.902 7.457 6.021 1.00 85.19 109 ASN A N 1
ATOM 878 C CA . ASN A 1 109 ? 3.149 8.225 4.800 1.00 85.19 109 ASN A CA 1
ATOM 879 C C . ASN A 1 109 ? 3.840 7.374 3.718 1.00 85.19 109 ASN A C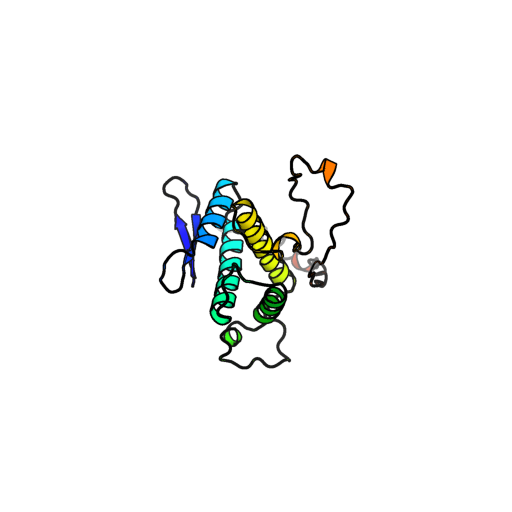 1
ATOM 881 O O . ASN A 1 109 ? 3.473 7.459 2.546 1.00 85.19 109 ASN A O 1
ATOM 885 N N . ARG A 1 110 ? 4.780 6.495 4.097 1.00 89.00 110 ARG A N 1
ATOM 886 C CA . ARG A 1 110 ? 5.411 5.531 3.177 1.00 89.00 110 ARG A CA 1
ATOM 887 C C . ARG A 1 110 ? 4.386 4.566 2.571 1.00 89.00 110 ARG A C 1
ATOM 889 O O . ARG 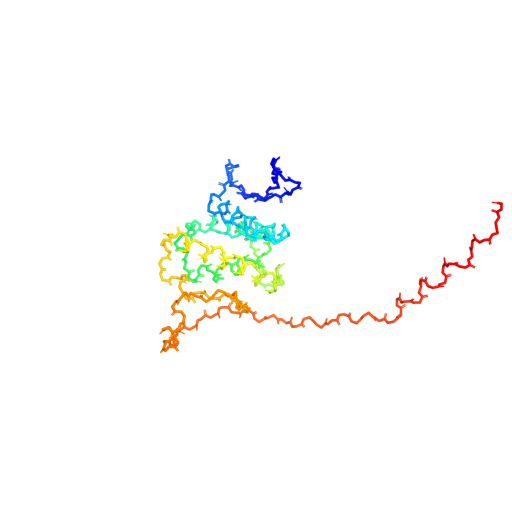A 1 110 ? 4.371 4.402 1.355 1.00 89.00 110 ARG A O 1
ATOM 896 N N . LYS A 1 111 ? 3.498 3.999 3.394 1.00 92.94 111 LYS A N 1
ATOM 897 C CA . LYS A 1 111 ? 2.408 3.113 2.946 1.00 92.94 111 LYS A CA 1
ATOM 898 C C . LYS A 1 111 ? 1.440 3.818 1.998 1.00 92.94 111 LYS A C 1
ATOM 900 O O . LYS A 1 111 ? 1.111 3.277 0.949 1.00 92.94 111 LYS A O 1
ATOM 905 N N . LEU A 1 112 ? 1.040 5.047 2.327 1.00 90.62 112 LEU A N 1
ATOM 906 C CA . LEU A 1 112 ? 0.207 5.879 1.455 1.00 90.62 112 LEU A CA 1
ATOM 907 C C . LEU A 1 112 ? 0.917 6.208 0.135 1.00 90.62 112 LEU A C 1
ATOM 909 O O . LEU A 1 112 ? 0.283 6.249 -0.910 1.00 90.62 112 LEU A O 1
ATOM 913 N N . SER A 1 113 ? 2.236 6.390 0.153 1.00 86.44 113 SER A N 1
ATOM 914 C CA . SER A 1 113 ? 3.009 6.628 -1.070 1.00 86.44 113 SER A CA 1
ATOM 915 C C . SER A 1 113 ? 3.042 5.395 -1.977 1.00 86.44 113 SER A C 1
ATOM 917 O O . SER A 1 113 ? 2.862 5.530 -3.185 1.00 86.44 113 SER A O 1
ATOM 919 N N . ALA A 1 114 ? 3.224 4.199 -1.406 1.00 92.69 114 ALA A N 1
ATOM 920 C CA . ALA A 1 114 ? 3.150 2.941 -2.150 1.00 92.69 114 ALA A CA 1
ATOM 921 C C . ALA A 1 114 ? 1.757 2.741 -2.770 1.00 92.69 114 ALA A C 1
ATOM 923 O O . ALA A 1 114 ? 1.643 2.426 -3.952 1.00 92.69 114 ALA A O 1
ATOM 924 N N . LEU A 1 115 ? 0.703 3.017 -1.997 1.00 94.06 115 LEU A N 1
ATOM 925 C CA . LEU A 1 115 ? -0.677 2.923 -2.464 1.00 94.06 115 LEU A CA 1
ATOM 926 C C . LEU A 1 115 ? -0.976 3.921 -3.601 1.00 94.06 115 LEU A C 1
ATOM 928 O O . LEU A 1 115 ? -1.618 3.559 -4.583 1.00 94.06 115 LEU A O 1
ATOM 932 N N . ALA A 1 116 ? -0.445 5.147 -3.530 1.00 86.94 116 ALA A N 1
ATOM 933 C CA . ALA A 1 116 ? -0.572 6.147 -4.599 1.00 86.94 116 ALA A CA 1
ATOM 934 C C . ALA A 1 116 ? 0.113 5.717 -5.881 1.00 86.94 116 ALA A C 1
ATOM 936 O O . ALA A 1 116 ? -0.450 5.850 -6.966 1.00 86.94 116 ALA A O 1
ATOM 937 N N . ALA A 1 117 ? 1.321 5.179 -5.757 1.00 89.88 117 ALA A N 1
ATOM 938 C CA . ALA A 1 117 ? 2.068 4.698 -6.901 1.00 89.88 117 ALA A CA 1
ATOM 939 C C . ALA A 1 117 ? 1.392 3.478 -7.552 1.00 89.88 117 ALA A C 1
ATOM 941 O O . ALA A 1 117 ? 1.353 3.411 -8.782 1.00 89.88 117 ALA A O 1
ATOM 942 N N . PHE A 1 118 ? 0.820 2.572 -6.750 1.00 94.44 118 PHE A N 1
ATOM 943 C CA . PHE A 1 118 ? 0.019 1.440 -7.221 1.00 94.44 118 PHE A CA 1
ATOM 944 C C . PHE A 1 118 ? -1.208 1.916 -8.006 1.00 94.44 118 PHE A C 1
ATOM 946 O O . PHE A 1 118 ? -1.369 1.586 -9.176 1.00 94.44 118 PHE A O 1
ATOM 953 N N . TYR A 1 119 ? -2.036 2.773 -7.417 1.00 90.44 119 TYR A N 1
ATOM 954 C CA . TYR A 1 119 ? -3.249 3.249 -8.076 1.00 90.44 119 TYR A CA 1
ATOM 955 C C . TYR A 1 119 ? -2.978 4.079 -9.338 1.00 90.44 119 TYR A C 1
ATOM 957 O O . TYR A 1 119 ? -3.650 3.908 -10.354 1.00 90.44 119 TYR A O 1
ATOM 965 N N . ALA A 1 120 ? -1.940 4.919 -9.324 1.00 87.81 120 ALA A N 1
ATOM 966 C CA . ALA A 1 120 ? -1.503 5.647 -10.514 1.00 87.81 120 ALA A CA 1
ATOM 967 C C . ALA A 1 120 ? -0.987 4.715 -11.625 1.00 87.81 120 ALA A C 1
ATOM 969 O O . ALA A 1 120 ? -1.054 5.055 -12.807 1.00 87.81 120 ALA A O 1
ATOM 970 N N . TYR A 1 121 ? -0.425 3.556 -11.273 1.00 91.75 121 TYR A N 1
ATOM 971 C CA . TYR A 1 121 ? -0.104 2.509 -12.240 1.00 91.75 121 TYR A CA 1
ATOM 972 C C . TYR A 1 121 ? -1.387 1.903 -12.831 1.00 91.75 121 TYR A C 1
ATOM 974 O O . TYR A 1 121 ? -1.525 1.900 -14.050 1.00 91.75 121 TYR A O 1
ATOM 982 N N . GLN A 1 122 ? -2.372 1.536 -12.008 1.00 91.81 122 GLN A N 1
ATOM 983 C CA . GLN A 1 122 ? -3.625 0.931 -12.485 1.00 91.81 122 GLN A CA 1
ATOM 984 C C . GLN A 1 122 ? -4.390 1.821 -13.475 1.00 91.81 122 GLN A C 1
ATOM 986 O O . GLN A 1 122 ? -4.786 1.351 -14.541 1.00 91.81 122 GLN A O 1
ATOM 991 N N . VAL A 1 123 ? -4.513 3.123 -13.187 1.00 86.31 123 VAL A N 1
ATOM 992 C CA . VAL A 1 123 ? -5.145 4.089 -14.109 1.00 86.31 123 VAL A CA 1
ATOM 993 C C . VAL A 1 123 ? -4.397 4.162 -15.445 1.00 86.31 123 VAL A C 1
ATOM 995 O O . VAL A 1 123 ? -5.012 4.172 -16.508 1.00 86.31 123 VAL A O 1
ATOM 998 N N . ARG A 1 124 ? -3.056 4.176 -15.422 1.00 85.25 124 ARG A N 1
ATOM 999 C CA . ARG A 1 124 ? -2.238 4.196 -16.652 1.00 85.25 124 ARG A CA 1
ATOM 1000 C C . ARG A 1 124 ? -2.370 2.922 -17.480 1.00 85.25 124 ARG A C 1
ATOM 1002 O O . ARG A 1 124 ? -2.158 2.976 -18.686 1.00 85.25 124 ARG A O 1
ATOM 1009 N N . HIS A 1 125 ? -2.743 1.816 -16.845 1.00 87.25 125 HIS A N 1
ATOM 1010 C CA . HIS A 1 125 ? -3.017 0.538 -17.492 1.00 87.25 125 HIS A CA 1
ATOM 1011 C C . HIS A 1 125 ? -4.513 0.309 -17.773 1.00 87.25 125 HIS A C 1
ATOM 1013 O O . HIS A 1 125 ? -4.918 -0.815 -18.057 1.00 87.25 125 HIS A O 1
ATOM 1019 N N . GLY A 1 126 ? -5.325 1.375 -17.754 1.00 86.00 126 GLY A N 1
ATOM 1020 C CA . GLY A 1 126 ? -6.701 1.362 -18.254 1.00 86.00 126 GLY A CA 1
ATOM 1021 C C . GLY A 1 126 ? -7.744 0.836 -17.273 1.00 86.00 126 GLY A C 1
ATOM 1022 O O . GLY A 1 126 ? -8.874 0.583 -17.681 1.00 86.00 126 GLY A O 1
ATOM 1023 N N . VAL A 1 127 ? -7.397 0.669 -15.994 1.00 88.00 127 VA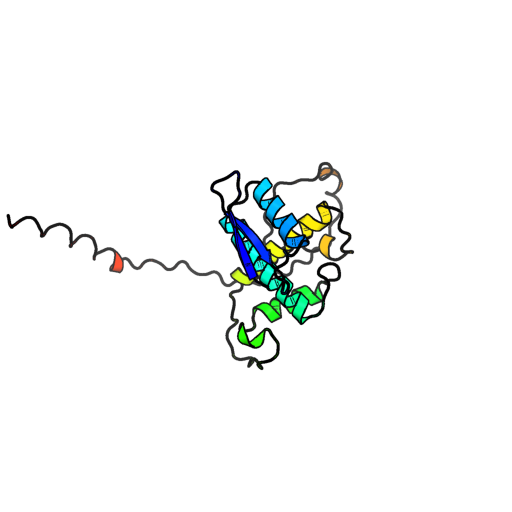L A N 1
ATOM 1024 C CA . VAL A 1 127 ? -8.397 0.343 -14.974 1.00 88.00 127 VAL A CA 1
ATOM 1025 C C . VAL A 1 127 ? -9.215 1.597 -14.672 1.00 88.00 127 VAL A C 1
ATOM 1027 O O . VAL A 1 127 ? -8.662 2.605 -14.226 1.00 88.00 127 VAL A O 1
ATOM 1030 N N . ASP A 1 128 ? -10.525 1.524 -14.905 1.00 83.62 128 ASP A N 1
ATOM 1031 C CA . ASP A 1 128 ? -11.468 2.551 -14.468 1.00 83.62 128 ASP A CA 1
ATOM 1032 C C . ASP A 1 128 ? -11.712 2.414 -12.963 1.00 83.62 128 ASP A C 1
ATOM 1034 O O . ASP A 1 128 ? -12.115 1.362 -12.469 1.00 83.62 128 ASP A O 1
ATOM 1038 N N . LEU A 1 129 ? -11.391 3.475 -12.235 1.00 78.69 129 LEU A N 1
ATOM 1039 C CA . LEU A 1 129 ? -11.423 3.534 -10.776 1.00 78.69 129 LEU A CA 1
ATOM 1040 C C . LEU A 1 129 ? -12.265 4.728 -10.295 1.00 78.69 129 LEU A C 1
ATOM 1042 O O . LEU A 1 129 ? -12.125 5.184 -9.158 1.00 78.69 129 LEU A O 1
ATOM 1046 N N . GLY A 1 130 ? -13.112 5.267 -11.182 1.00 66.69 130 GLY A N 1
ATOM 1047 C CA . GLY A 1 130 ? -13.941 6.440 -10.921 1.00 66.69 130 GLY A CA 1
ATOM 1048 C C . GLY A 1 130 ? -13.144 7.721 -10.627 1.00 66.69 130 GLY A C 1
ATOM 1049 O O . GLY A 1 130 ? -11.928 7.802 -10.811 1.00 66.69 130 GLY A O 1
ATOM 1050 N N . GLU A 1 131 ? -13.834 8.760 -10.137 1.00 57.25 131 GLU A N 1
ATOM 1051 C CA . GLU A 1 131 ? -13.239 10.082 -9.847 1.00 57.25 131 GLU A CA 1
ATOM 1052 C C . GLU A 1 131 ? -12.206 10.088 -8.699 1.00 57.25 131 GLU A C 1
ATOM 1054 O O . GLU A 1 131 ? -11.468 11.072 -8.539 1.00 57.25 131 GLU A O 1
ATOM 1059 N N . LEU A 1 132 ? -12.124 9.014 -7.898 1.00 54.72 132 LEU A N 1
ATOM 1060 C CA . LEU A 1 132 ? -11.323 8.975 -6.671 1.00 54.72 132 LEU A CA 1
ATOM 1061 C C . LEU A 1 132 ? -9.827 9.228 -6.933 1.00 54.72 132 LEU A C 1
ATOM 1063 O O . LEU A 1 132 ? -9.179 9.995 -6.215 1.00 54.72 132 LEU A O 1
ATOM 1067 N N . LEU A 1 133 ? -9.257 8.595 -7.957 1.00 51.75 133 LEU A N 1
ATOM 1068 C CA . LEU A 1 133 ? -7.798 8.535 -8.126 1.00 51.75 133 LEU A CA 1
ATOM 1069 C C . LEU A 1 133 ? -7.224 9.631 -9.018 1.00 51.75 133 LEU A C 1
ATOM 1071 O O . LEU A 1 133 ? -6.019 9.873 -8.993 1.00 51.75 133 LEU A O 1
ATOM 1075 N N . THR A 1 134 ? -8.075 10.358 -9.738 1.00 49.25 134 THR A N 1
ATOM 1076 C CA . THR A 1 134 ? -7.688 11.589 -10.440 1.00 49.25 134 THR A CA 1
ATOM 1077 C C . THR A 1 134 ? -7.340 12.733 -9.485 1.00 49.25 134 THR A C 1
ATOM 1079 O O . THR A 1 134 ? -6.617 13.651 -9.873 1.00 49.25 134 THR A O 1
ATOM 1082 N N . THR A 1 135 ? -7.814 12.677 -8.235 1.00 50.88 135 THR A N 1
ATOM 1083 C CA . THR A 1 135 ? -7.713 13.792 -7.275 1.00 50.88 135 THR A CA 1
ATOM 1084 C C . THR A 1 135 ? -6.736 13.518 -6.124 1.00 50.88 135 THR A C 1
ATOM 1086 O O . THR A 1 135 ? -6.280 14.454 -5.460 1.00 50.88 135 THR A O 1
ATOM 1089 N N . TRP A 1 136 ? -6.369 12.256 -5.881 1.00 51.81 136 TRP A N 1
ATOM 1090 C CA . TRP A 1 136 ? -5.455 11.900 -4.799 1.00 51.81 136 TRP A CA 1
ATOM 1091 C C . TRP A 1 136 ? -3.982 12.113 -5.184 1.00 51.81 136 TRP A C 1
ATOM 1093 O O . TRP A 1 136 ? -3.468 11.545 -6.145 1.00 51.81 136 TRP A O 1
ATOM 1103 N N . GLN A 1 137 ? -3.283 12.939 -4.402 1.00 53.06 137 GLN A N 1
ATOM 1104 C CA . GLN A 1 137 ? -1.833 13.130 -4.467 1.00 53.06 137 GLN A CA 1
ATOM 1105 C C . GLN A 1 137 ? -1.238 12.772 -3.098 1.00 53.06 137 GLN A C 1
ATOM 1107 O O . GLN A 1 137 ? -1.703 13.311 -2.085 1.00 53.06 137 GLN A O 1
ATOM 1112 N N . PRO A 1 138 ? -0.224 11.891 -3.029 1.00 47.22 138 PRO A N 1
ATOM 1113 C CA . PRO A 1 138 ? 0.386 11.525 -1.761 1.00 47.22 138 PRO A CA 1
ATOM 1114 C C . PRO A 1 138 ? 1.077 12.735 -1.099 1.00 47.22 138 PRO A C 1
ATOM 1116 O O . PRO A 1 138 ? 1.571 13.639 -1.786 1.00 47.22 138 PRO A O 1
ATOM 1119 N N . PRO A 1 139 ? 1.139 12.765 0.245 1.00 41.91 139 PRO A N 1
ATOM 1120 C CA . PRO A 1 139 ? 1.824 13.815 0.991 1.00 41.91 139 PRO A CA 1
ATOM 1121 C C . PRO A 1 139 ? 3.307 13.899 0.614 1.00 41.91 139 PRO A C 1
ATOM 1123 O O . PRO A 1 139 ? 4.045 12.929 0.755 1.00 41.91 139 PRO A O 1
ATOM 1126 N N . GLY A 1 140 ? 3.753 15.075 0.162 1.00 47.47 140 GLY A N 1
ATOM 1127 C CA . GLY A 1 140 ? 5.155 15.306 -0.198 1.00 47.47 140 GLY A CA 1
ATOM 1128 C C . GLY A 1 140 ? 5.569 14.718 -1.549 1.00 47.47 140 GLY A C 1
ATOM 1129 O O . GLY A 1 140 ? 6.760 14.507 -1.758 1.00 47.47 140 GLY A O 1
ATOM 1130 N N . GLY A 1 141 ? 4.611 14.465 -2.453 1.00 42.03 141 GLY A N 1
ATOM 1131 C CA . GLY A 1 141 ? 4.870 14.013 -3.817 1.00 42.03 141 GLY A CA 1
ATOM 1132 C C . GLY A 1 141 ? 5.969 14.832 -4.493 1.00 42.03 141 GLY A C 1
ATOM 1133 O O . GLY A 1 141 ? 5.745 15.940 -4.985 1.00 42.03 141 GLY A O 1
ATOM 1134 N N . HIS A 1 142 ? 7.174 14.262 -4.524 1.00 40.03 142 HIS A N 1
ATOM 1135 C CA . HIS A 1 142 ? 8.204 14.672 -5.452 1.00 40.03 142 HIS A CA 1
ATOM 1136 C C . HIS A 1 142 ? 7.599 14.609 -6.847 1.00 40.03 142 HIS A C 1
ATOM 1138 O O . HIS A 1 142 ? 6.933 13.640 -7.208 1.00 40.03 142 HIS A O 1
ATOM 1144 N N . ARG A 1 143 ? 7.875 15.649 -7.631 1.00 44.38 143 ARG A N 1
ATOM 1145 C CA . ARG A 1 143 ? 7.791 15.629 -9.085 1.00 44.38 143 ARG A CA 1
ATOM 1146 C C . ARG A 1 143 ? 8.490 14.354 -9.573 1.00 44.38 143 ARG A C 1
ATOM 1148 O O . ARG A 1 143 ? 9.699 14.376 -9.787 1.00 44.38 143 ARG A O 1
ATOM 1155 N N . SER A 1 144 ? 7.774 13.243 -9.760 1.00 40.00 144 SER A N 1
ATOM 1156 C CA . SER A 1 144 ? 8.237 12.266 -10.736 1.00 40.00 144 SER A CA 1
ATOM 1157 C C . SER A 1 144 ? 8.335 13.081 -12.014 1.00 40.00 144 SER A C 1
ATOM 1159 O O . SER A 1 144 ? 7.340 13.698 -12.396 1.00 40.00 144 SER A O 1
ATOM 1161 N N . GLY A 1 145 ? 9.528 13.196 -12.595 1.00 38.97 145 GLY A N 1
ATOM 1162 C CA . GLY A 1 145 ? 9.843 14.069 -13.731 1.00 38.97 145 GLY A CA 1
ATOM 1163 C C . GLY A 1 145 ? 9.064 13.773 -15.017 1.00 38.97 145 GLY A C 1
ATOM 1164 O O . GLY A 1 145 ? 9.490 14.168 -16.094 1.00 38.97 145 GLY A O 1
ATOM 1165 N N . TRP A 1 146 ? 7.930 13.088 -14.925 1.00 41.31 146 TRP A N 1
ATOM 1166 C CA . TRP A 1 146 ? 7.010 12.858 -16.009 1.00 41.31 146 TRP A CA 1
ATOM 1167 C C . TRP A 1 146 ? 6.076 14.060 -16.170 1.00 41.31 146 TRP A C 1
ATOM 1169 O O . TRP A 1 146 ? 5.139 14.273 -15.398 1.00 41.31 146 TRP A O 1
ATOM 1179 N N . LYS A 1 147 ? 6.360 14.860 -17.197 1.00 37.97 147 LYS A N 1
ATOM 1180 C CA . LYS A 1 147 ? 5.400 15.795 -17.779 1.00 37.97 147 LYS A CA 1
ATOM 1181 C C . LYS A 1 147 ? 4.690 15.043 -18.911 1.00 37.97 147 LYS A C 1
ATOM 1183 O O . LYS A 1 147 ? 5.385 14.624 -19.835 1.00 37.97 147 LYS A O 1
ATOM 1188 N N . PRO A 1 148 ? 3.357 14.864 -18.883 1.00 46.59 148 PRO A N 1
ATOM 1189 C CA . PRO A 1 148 ? 2.644 14.365 -20.053 1.00 46.59 148 PRO A CA 1
ATOM 1190 C C . PRO A 1 148 ? 2.922 15.273 -21.255 1.00 46.59 148 PRO A C 1
ATOM 1192 O O . PRO A 1 148 ? 3.111 16.481 -21.089 1.00 46.59 148 PRO A O 1
ATOM 1195 N N . PHE A 1 149 ? 2.911 14.709 -22.463 1.00 48.47 149 PHE A N 1
ATOM 1196 C CA . PHE A 1 149 ? 3.200 15.420 -23.717 1.00 48.47 149 PHE A CA 1
ATOM 1197 C C . PHE A 1 149 ? 2.379 16.717 -23.910 1.00 48.47 149 PHE A C 1
ATOM 1199 O O . PHE A 1 149 ? 2.818 17.621 -24.612 1.00 48.47 149 PHE A O 1
ATOM 1206 N N . LEU A 1 150 ? 1.238 16.867 -23.221 1.00 44.69 150 LEU A N 1
ATOM 1207 C CA . LEU A 1 150 ? 0.371 18.055 -23.251 1.00 44.69 150 LEU A CA 1
ATOM 1208 C C . LEU A 1 150 ? 0.393 18.899 -21.960 1.00 44.69 150 LEU A C 1
ATOM 1210 O O . LEU A 1 150 ? -0.506 19.705 -21.720 1.00 44.69 150 LEU A O 1
ATOM 1214 N N . HIS A 1 151 ? 1.434 18.782 -21.133 1.00 46.47 151 HIS A N 1
ATOM 1215 C CA . HIS A 1 151 ? 1.599 19.563 -19.896 1.00 46.47 151 HIS A CA 1
ATOM 1216 C C . HIS A 1 151 ? 1.607 21.094 -20.126 1.00 46.47 151 HIS A C 1
ATOM 1218 O O . HIS A 1 151 ? 1.409 21.880 -19.200 1.00 46.47 151 HIS A O 1
ATOM 1224 N N . HIS A 1 152 ? 1.827 21.550 -21.362 1.00 49.00 152 HIS A N 1
ATOM 1225 C CA . HIS A 1 152 ? 1.764 22.969 -21.720 1.00 49.00 152 HIS A CA 1
ATOM 1226 C C . HIS A 1 152 ? 0.328 23.509 -21.837 1.00 49.00 152 HIS A C 1
ATOM 1228 O O . HIS A 1 152 ? 0.132 24.708 -21.654 1.00 49.00 152 HIS A O 1
ATOM 1234 N N . ILE A 1 153 ? -0.670 22.646 -22.059 1.00 54.06 153 ILE A N 1
ATOM 1235 C CA . ILE A 1 153 ? -2.080 23.032 -22.246 1.00 54.06 153 ILE A CA 1
ATOM 1236 C C . ILE A 1 153 ? -2.832 23.066 -20.903 1.00 54.06 153 ILE A C 1
ATOM 1238 O O . ILE A 1 153 ? -3.769 23.838 -20.724 1.00 54.06 153 ILE A O 1
ATOM 1242 N N . SER A 1 154 ? -2.391 22.287 -19.909 1.00 51.28 154 SER A N 1
ATOM 1243 C CA . SER A 1 154 ? -3.036 22.193 -18.589 1.00 51.28 154 SER A CA 1
ATOM 1244 C C . SER A 1 154 ? -2.616 23.278 -17.585 1.00 51.28 154 SER A C 1
ATOM 1246 O O . SER A 1 154 ? -3.136 23.302 -16.471 1.00 51.28 154 SER A O 1
ATOM 1248 N N . LYS A 1 155 ? -1.699 24.191 -17.947 1.00 48.34 155 LYS A N 1
ATOM 1249 C CA . LYS A 1 155 ? -1.202 25.261 -17.053 1.00 48.34 155 LYS A CA 1
ATOM 1250 C C . LYS A 1 155 ? -2.284 26.242 -16.576 1.00 48.34 155 LYS A C 1
ATOM 1252 O O . LYS A 1 155 ? -2.057 26.934 -15.591 1.00 48.34 155 LYS A O 1
ATOM 1257 N N . SER A 1 156 ? -3.430 26.311 -17.251 1.00 47.78 156 SER A N 1
ATOM 1258 C CA . SER A 1 156 ? -4.487 27.296 -16.989 1.00 47.78 156 SER A CA 1
ATOM 1259 C C . SER A 1 156 ? -5.648 26.788 -16.130 1.00 47.78 156 SER A C 1
ATOM 1261 O O . SER A 1 156 ? -6.544 27.570 -15.824 1.00 47.78 156 SER A O 1
ATOM 1263 N N . LYS A 1 157 ? -5.659 25.514 -15.709 1.00 42.72 157 LYS A N 1
ATOM 1264 C CA . LYS A 1 157 ? -6.736 24.969 -14.865 1.00 42.72 157 LYS A CA 1
ATOM 1265 C C . LYS A 1 157 ? -6.232 24.724 -13.438 1.00 42.72 157 LYS A C 1
ATOM 1267 O O . LYS A 1 157 ? -5.432 23.809 -13.232 1.00 42.72 157 LYS A O 1
ATOM 1272 N N . PRO A 1 158 ? -6.685 25.499 -12.435 1.00 41.03 158 PRO A N 1
ATOM 1273 C CA . PRO A 1 158 ? -6.477 25.151 -11.037 1.00 41.03 158 PRO A CA 1
ATOM 1274 C C . PRO A 1 158 ? -7.186 23.819 -10.762 1.00 41.03 158 PRO A C 1
ATOM 1276 O O . PRO A 1 158 ? -8.411 23.759 -10.740 1.00 41.03 158 PRO A O 1
ATOM 1279 N N . GLN A 1 159 ? -6.432 22.733 -10.585 1.00 47.62 159 GLN A N 1
ATOM 1280 C CA . GLN A 1 159 ? -7.006 21.498 -10.053 1.00 47.62 159 GLN A CA 1
ATOM 1281 C C . GLN A 1 159 ? -7.311 21.708 -8.562 1.00 47.62 159 GLN A C 1
ATOM 1283 O O . GLN A 1 159 ? -6.413 22.143 -7.833 1.00 47.62 159 GLN A O 1
ATOM 1288 N N . PRO A 1 160 ? -8.533 21.417 -8.084 1.00 38.56 160 PRO A N 1
ATOM 1289 C CA . PRO A 1 160 ? -8.836 21.437 -6.660 1.00 38.56 160 PRO A CA 1
ATOM 1290 C C . PRO A 1 160 ? -8.014 20.346 -5.959 1.00 38.56 160 PRO A C 1
ATOM 1292 O O . PRO A 1 160 ? -8.167 19.157 -6.215 1.00 38.56 160 PRO A O 1
ATOM 1295 N N . ARG A 1 161 ? -7.080 20.766 -5.100 1.00 46.19 161 ARG A N 1
ATOM 1296 C CA . ARG A 1 161 ? -6.134 19.889 -4.396 1.00 46.19 161 ARG A CA 1
ATOM 1297 C C . ARG A 1 161 ? -6.687 19.538 -3.020 1.00 46.19 161 ARG A C 1
ATOM 1299 O O . ARG A 1 161 ? -6.943 20.440 -2.226 1.00 46.19 161 ARG A O 1
ATOM 1306 N N . ARG A 1 162 ? -6.788 18.250 -2.688 1.00 39.62 162 ARG A N 1
ATOM 1307 C CA . ARG A 1 162 ? -6.963 17.786 -1.301 1.00 39.62 162 ARG A CA 1
ATOM 1308 C C . ARG A 1 162 ? -5.930 16.705 -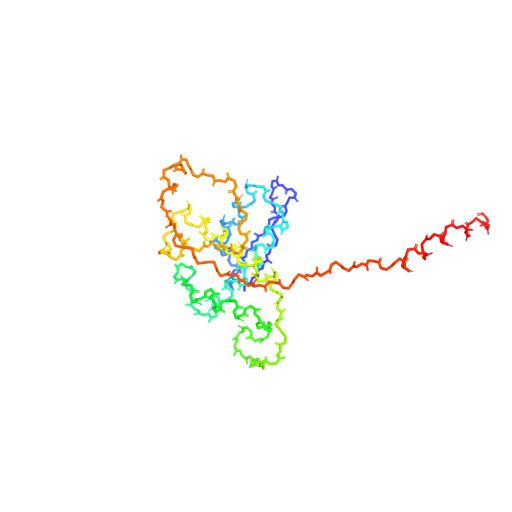1.000 1.00 39.62 162 ARG A C 1
ATOM 1310 O O . ARG A 1 162 ? -6.107 15.544 -1.340 1.00 39.62 162 ARG A O 1
ATOM 1317 N N . ALA A 1 163 ? -4.822 17.115 -0.390 1.00 43.44 163 ALA A N 1
ATOM 1318 C CA . ALA A 1 163 ? -3.795 16.201 0.092 1.00 43.44 163 ALA A CA 1
ATOM 1319 C C . ALA A 1 163 ? -4.115 15.811 1.540 1.00 43.44 163 ALA A C 1
ATOM 1321 O O . ALA A 1 163 ? -4.161 16.674 2.417 1.00 43.44 163 ALA A O 1
ATOM 1322 N N . ILE A 1 164 ? -4.310 14.519 1.805 1.00 46.06 164 ILE A N 1
ATOM 1323 C CA . ILE A 1 164 ? -4.308 14.005 3.178 1.00 46.06 164 ILE A CA 1
ATOM 1324 C C . ILE A 1 164 ? -2.839 13.913 3.602 1.00 46.06 164 ILE A C 1
ATOM 1326 O O . ILE A 1 164 ? -2.122 12.995 3.209 1.00 46.06 164 ILE A O 1
ATOM 1330 N N . VAL A 1 165 ? -2.375 14.901 4.368 1.00 42.34 165 VAL A N 1
ATOM 1331 C CA . VAL A 1 165 ? -1.014 14.940 4.917 1.00 42.34 165 VAL A CA 1
ATOM 1332 C C . VAL A 1 165 ? -1.078 14.802 6.430 1.00 42.34 165 VAL A C 1
ATOM 1334 O O . VAL A 1 165 ? -1.588 15.687 7.116 1.00 42.34 165 VAL A O 1
ATOM 1337 N N . LEU A 1 166 ? -0.511 13.721 6.973 1.00 41.66 166 LEU A N 1
ATOM 1338 C CA . LEU A 1 166 ? -0.253 13.640 8.408 1.00 41.66 166 LEU A CA 1
ATOM 1339 C C . LEU A 1 166 ? 1.028 14.411 8.736 1.00 41.66 166 LEU A C 1
ATOM 1341 O O . LEU A 1 166 ? 2.114 14.076 8.248 1.00 41.66 166 LEU A O 1
ATOM 1345 N N . LYS A 1 167 ? 0.908 15.433 9.593 1.00 42.62 167 LYS A N 1
ATOM 1346 C CA . LYS A 1 167 ? 2.064 16.145 10.153 1.00 42.62 167 LYS A CA 1
ATOM 1347 C C . LYS A 1 167 ? 2.941 15.143 10.908 1.00 42.62 167 LYS A C 1
ATOM 1349 O O . LYS A 1 167 ? 2.491 14.505 11.854 1.00 42.62 167 LYS A O 1
ATOM 1354 N N . THR A 1 168 ? 4.186 14.996 10.469 1.00 42.22 168 THR A N 1
ATOM 1355 C CA . THR A 1 168 ? 5.191 14.169 11.147 1.00 42.22 168 THR A CA 1
ATOM 1356 C C . THR A 1 168 ? 6.038 15.081 12.038 1.00 42.22 168 THR A C 1
ATOM 1358 O O . THR A 1 168 ? 6.543 16.079 11.523 1.00 42.22 168 THR A O 1
ATOM 1361 N N . PRO A 1 169 ? 6.216 14.788 13.340 1.00 39.97 169 PRO A N 1
ATOM 1362 C CA . PRO A 1 169 ? 7.187 15.501 14.165 1.00 39.97 169 PRO A CA 1
ATOM 1363 C C . PRO A 1 169 ? 8.597 15.294 13.600 1.00 39.97 169 PRO A C 1
ATOM 1365 O O . PRO A 1 169 ? 9.008 14.157 13.353 1.00 39.97 169 PRO A O 1
ATOM 1368 N N . THR A 1 170 ? 9.341 16.378 13.382 1.00 35.38 170 THR A N 1
ATOM 1369 C CA . THR A 1 170 ? 10.738 16.315 12.941 1.00 35.38 170 THR A CA 1
ATOM 1370 C C . THR A 1 170 ? 11.559 15.573 13.995 1.00 35.38 170 THR A C 1
ATOM 1372 O O . THR A 1 170 ? 11.701 16.052 15.119 1.00 35.38 170 THR A O 1
ATOM 1375 N N . LYS A 1 171 ? 12.109 14.399 13.655 1.00 38.81 171 LYS A N 1
ATOM 1376 C CA . LYS A 1 171 ? 13.108 13.749 14.511 1.00 38.81 171 LYS A CA 1
ATOM 1377 C C . LYS A 1 171 ? 14.365 14.612 14.490 1.00 38.81 171 LYS A C 1
ATOM 1379 O O . LYS A 1 171 ? 15.031 14.696 13.462 1.00 38.81 171 LYS A O 1
ATOM 1384 N N . LEU A 1 172 ? 14.669 15.255 15.615 1.00 36.16 172 LEU A N 1
ATOM 1385 C CA . LEU A 1 172 ? 15.964 15.894 15.825 1.00 36.16 172 LEU A CA 1
ATOM 1386 C C . LEU A 1 172 ? 17.056 14.824 15.641 1.00 36.16 172 LEU A C 1
ATOM 1388 O O . LEU A 1 172 ? 16.904 13.719 16.179 1.00 36.16 172 LEU A O 1
ATOM 1392 N N . PRO A 1 173 ? 18.120 15.090 14.862 1.00 33.88 173 PRO A N 1
ATOM 1393 C CA . PRO A 1 173 ? 19.219 14.147 14.732 1.00 33.88 173 PRO A CA 1
ATOM 1394 C C . PRO A 1 173 ? 19.784 13.861 16.126 1.00 33.88 173 PRO A C 1
ATOM 1396 O O . PRO A 1 173 ? 20.086 14.783 16.883 1.00 33.88 173 PRO A O 1
ATOM 1399 N N . ARG A 1 174 ? 19.904 12.576 16.481 1.00 36.75 174 ARG A N 1
ATOM 1400 C CA . ARG A 1 174 ? 20.669 12.166 17.663 1.00 36.75 174 ARG A CA 1
ATOM 1401 C C . ARG A 1 174 ? 22.107 12.608 17.424 1.00 36.75 174 ARG A C 1
ATOM 1403 O O . ARG A 1 174 ? 22.802 12.013 16.606 1.00 36.75 174 ARG A O 1
ATOM 1410 N N . ILE A 1 175 ? 22.522 13.666 18.110 1.00 34.28 175 ILE A N 1
ATOM 1411 C CA . ILE A 1 175 ? 23.925 14.048 18.201 1.00 34.28 175 ILE A CA 1
ATOM 1412 C C . ILE A 1 175 ? 24.625 12.853 18.850 1.00 34.28 175 ILE A C 1
ATOM 1414 O O . ILE A 1 175 ? 24.265 12.449 19.956 1.00 34.28 175 ILE A O 1
ATOM 1418 N N . LEU A 1 176 ? 25.569 12.246 18.133 1.00 34.69 176 LEU A N 1
ATOM 1419 C CA . LEU A 1 176 ? 26.546 11.351 18.736 1.00 34.69 176 LEU A CA 1
ATOM 1420 C C . LEU A 1 176 ? 27.331 12.202 19.732 1.00 34.69 176 LEU A C 1
ATOM 1422 O O . LEU A 1 176 ? 28.165 13.017 19.342 1.00 34.69 176 LEU A O 1
ATOM 1426 N N . THR A 1 177 ? 27.005 12.087 21.015 1.00 37.25 177 THR A N 1
ATOM 1427 C CA . THR A 1 177 ? 27.790 12.707 22.074 1.00 37.25 177 THR A CA 1
ATOM 1428 C C . THR A 1 177 ? 29.211 12.156 21.963 1.00 37.25 177 THR A C 1
ATOM 1430 O O . THR A 1 177 ? 29.410 10.941 21.940 1.00 37.25 177 THR A O 1
ATOM 1433 N N . VAL A 1 178 ? 30.192 13.056 21.885 1.00 42.62 178 VAL A N 1
ATOM 1434 C CA . VAL A 1 178 ? 31.631 12.797 21.661 1.00 42.62 178 VAL A CA 1
ATOM 1435 C C . VAL A 1 178 ? 32.240 11.776 22.646 1.00 42.62 178 VAL A C 1
ATOM 1437 O O . VAL A 1 178 ? 33.282 11.191 22.378 1.00 42.62 178 VAL A O 1
ATOM 1440 N N . VAL A 1 179 ? 31.533 11.452 23.728 1.00 42.00 179 VAL A N 1
ATOM 1441 C CA . VAL A 1 179 ? 31.920 10.483 24.764 1.00 42.00 179 VAL A CA 1
ATOM 1442 C C . VAL A 1 179 ? 32.004 9.026 24.261 1.00 42.00 179 VAL A C 1
ATOM 1444 O O . VAL A 1 179 ? 32.636 8.201 24.911 1.00 42.00 179 VAL A O 1
ATOM 1447 N N . LEU A 1 180 ? 31.440 8.677 23.093 1.00 38.56 180 LEU A N 1
ATOM 1448 C CA . LEU A 1 180 ? 31.570 7.318 22.528 1.00 38.56 180 LEU A CA 1
ATOM 1449 C C . LEU A 1 180 ? 32.739 7.129 21.539 1.00 38.56 180 LEU A C 1
ATOM 1451 O O . LEU A 1 180 ? 32.959 6.008 21.085 1.00 38.56 180 LEU A O 1
ATOM 1455 N N . ALA A 1 181 ? 33.499 8.182 21.212 1.00 34.94 181 ALA A N 1
ATOM 1456 C CA . ALA A 1 181 ? 34.621 8.104 20.267 1.00 34.94 181 ALA A CA 1
ATOM 1457 C C . ALA A 1 181 ? 35.983 7.805 20.931 1.00 34.94 181 ALA A C 1
ATOM 1459 O O . ALA A 1 181 ? 36.923 7.405 20.247 1.00 34.94 181 ALA A O 1
ATOM 1460 N N . GLU A 1 182 ? 36.103 7.929 22.256 1.00 35.91 182 GLU A N 1
ATOM 1461 C CA . GLU A 1 182 ? 37.388 7.745 22.957 1.00 35.91 182 GLU A CA 1
ATOM 1462 C C . GLU A 1 182 ? 37.699 6.284 23.339 1.00 35.91 182 GLU A C 1
ATOM 1464 O O . GLU A 1 182 ? 38.847 5.952 23.630 1.00 35.91 182 GLU A O 1
ATOM 1469 N N . ASN A 1 183 ? 36.732 5.364 23.228 1.00 38.69 183 ASN A N 1
ATOM 1470 C CA . ASN A 1 183 ? 36.917 3.950 23.594 1.00 38.69 183 ASN A CA 1
ATOM 1471 C C . ASN A 1 183 ? 37.381 3.030 22.444 1.00 38.69 183 ASN A C 1
ATOM 1473 O O . ASN A 1 183 ? 37.434 1.814 22.620 1.00 38.69 183 ASN A O 1
ATOM 1477 N N . HIS A 1 184 ? 37.744 3.570 21.275 1.00 37.22 184 HIS A N 1
ATOM 1478 C CA . HIS A 1 184 ? 38.309 2.773 20.168 1.00 37.22 184 HIS A CA 1
ATOM 1479 C C . HIS A 1 184 ? 39.746 3.134 19.773 1.00 37.22 184 HIS A C 1
ATOM 1481 O O . HIS A 1 184 ? 40.357 2.401 19.003 1.00 37.22 184 HIS A O 1
ATOM 1487 N N . ILE A 1 185 ? 40.339 4.185 20.351 1.00 43.72 185 ILE A N 1
ATOM 1488 C CA . ILE A 1 185 ? 41.733 4.576 20.058 1.00 43.72 185 ILE A CA 1
ATOM 1489 C C . ILE A 1 185 ? 42.734 4.015 21.096 1.00 43.72 185 ILE A C 1
ATOM 1491 O O . ILE A 1 185 ? 43.939 4.032 20.870 1.00 43.72 185 ILE A O 1
ATOM 1495 N N . ARG A 1 186 ? 42.273 3.396 22.196 1.00 39.97 186 ARG A N 1
ATOM 1496 C CA . ARG A 1 186 ? 43.153 2.799 23.229 1.00 39.97 186 ARG A CA 1
ATOM 1497 C C . ARG A 1 186 ? 43.308 1.271 23.211 1.00 39.97 186 ARG A C 1
ATOM 1499 O O . ARG A 1 186 ? 43.995 0.743 24.077 1.00 39.97 186 ARG A O 1
ATOM 1506 N N . ALA A 1 187 ? 42.744 0.563 22.231 1.00 41.09 187 ALA A N 1
ATOM 1507 C CA . ALA A 1 187 ? 42.794 -0.908 22.155 1.00 41.09 187 ALA A CA 1
ATOM 1508 C C . ALA A 1 187 ? 43.664 -1.463 21.003 1.00 41.09 187 ALA A C 1
ATOM 1510 O O . ALA A 1 187 ? 43.511 -2.618 20.622 1.00 41.09 187 ALA A O 1
ATOM 1511 N N . GLY A 1 188 ? 44.573 -0.654 20.439 1.00 39.28 188 GLY A N 1
ATOM 1512 C CA . GLY A 1 188 ? 45.460 -1.054 19.331 1.00 39.28 188 GLY A CA 1
ATOM 1513 C C . GLY A 1 188 ? 46.963 -1.069 19.646 1.00 39.28 188 GLY A C 1
ATOM 1514 O O . GLY A 1 188 ? 47.755 -1.319 18.748 1.00 39.28 188 GLY A O 1
ATOM 1515 N N . HIS A 1 189 ? 47.378 -0.796 20.889 1.00 39.75 189 HIS A N 1
ATOM 1516 C CA . HIS A 1 189 ? 48.796 -0.621 21.256 1.00 39.75 189 HIS A CA 1
ATOM 1517 C C . HIS A 1 189 ? 49.259 -1.500 22.435 1.00 39.75 189 HIS A C 1
ATOM 1519 O O . HIS A 1 189 ? 50.156 -1.119 23.182 1.00 39.75 189 HIS A O 1
ATOM 1525 N N . ALA A 1 190 ? 48.668 -2.685 22.615 1.00 43.28 190 ALA A N 1
ATOM 1526 C CA . ALA A 1 190 ? 49.096 -3.633 23.650 1.00 43.28 190 ALA A CA 1
ATOM 1527 C C . ALA A 1 190 ? 48.839 -5.098 23.249 1.00 43.28 190 ALA A C 1
ATOM 1529 O O . ALA A 1 190 ? 48.082 -5.796 23.911 1.00 43.28 190 ALA A O 1
ATOM 1530 N N . ALA A 1 191 ? 49.430 -5.555 22.141 1.00 38.19 191 ALA A N 1
ATOM 1531 C CA . ALA A 1 191 ? 49.567 -6.988 21.834 1.00 38.19 191 ALA A CA 1
ATOM 1532 C C . ALA A 1 191 ? 50.687 -7.262 20.806 1.00 38.19 191 ALA A C 1
ATOM 1534 O O . ALA A 1 191 ? 50.563 -8.113 19.935 1.00 38.19 191 ALA A O 1
ATOM 1535 N N . TRP A 1 192 ? 51.787 -6.516 20.894 1.00 35.47 192 TRP A N 1
ATOM 1536 C CA . TRP A 1 192 ? 53.111 -7.056 20.584 1.00 35.47 192 TRP A CA 1
ATOM 1537 C C . TRP A 1 192 ? 53.699 -7.411 21.952 1.00 35.47 192 TRP A C 1
ATOM 1539 O O . TRP A 1 192 ? 53.585 -6.555 22.819 1.00 35.47 192 TRP A O 1
ATOM 1549 N N . TRP A 1 193 ? 54.200 -8.644 22.137 1.00 33.94 193 TRP A N 1
ATOM 1550 C CA . TRP A 1 193 ? 54.919 -9.243 23.295 1.00 33.94 193 TRP A CA 1
ATOM 1551 C C . TRP A 1 193 ? 54.309 -10.585 23.779 1.00 33.94 193 TRP A C 1
ATOM 1553 O O . TRP A 1 193 ? 53.828 -10.659 24.904 1.00 33.94 193 TRP A O 1
ATOM 1563 N N . TYR A 1 194 ? 54.338 -11.647 22.958 1.00 32.97 194 TYR A N 1
ATOM 1564 C CA . TYR A 1 194 ? 54.892 -12.976 23.313 1.00 32.97 194 TYR A CA 1
ATOM 1565 C C . TYR A 1 194 ? 54.803 -13.935 22.107 1.00 32.97 194 TYR A C 1
ATOM 1567 O O . TYR A 1 194 ? 53.704 -14.203 21.630 1.00 32.97 194 TYR A O 1
ATOM 1575 N N . SER A 1 195 ? 55.975 -14.455 21.714 1.00 38.06 195 SER A N 1
ATOM 1576 C CA . SER A 1 195 ? 56.253 -15.588 20.805 1.00 38.06 195 SER A CA 1
ATOM 1577 C C . SER A 1 195 ? 55.993 -15.421 19.307 1.00 38.06 195 SER A C 1
ATOM 1579 O O . SER A 1 195 ? 54.826 -15.454 18.870 1.00 38.06 195 SER A O 1
#

pLDDT: mean 71.4, std 22.68, range [32.97, 97.69]

Foldseek 3Di:
DDKDWDQDPVDNDTFIFAADPVRHTPVLLVVLLVVCVVVPPDNVLSSLLSVLVNLVVLLCVLVVHDPLADAPVSLVVSLVLQQDDPVCNNVPDDDDPPDGRPDALVSSLSSQVSVLSSVVVCVVVPRRSDPHNVAEDRPPDDPPVDDDPVNVVCPPDDDDHDYPHDDHPDDDPPPPDCVVVPVPPPPPPPPDDDD

InterPro domains:
  IPR004107 Integrase, SAM-like, N-terminal [PF02899] (29-125)
  IPR010998 Integrase/recombinase, N-terminal [G3DSA:1.10.150.130] (26-128)
  IPR044068 Core-binding (CB) domain [PS51900] (23-123)

Radius of gyration: 22.5 Å; chains: 1; bounding box: 71×47×49 Å

Organism: Saccharopolyspora spinosa (NCBI:txid60894)

Sequence (195 aa):
MRVQGVAMPASRESSWTVLGDDDIPVEPIERYLAYLTDIERSPNTIRAYAYDLKDYWVFLAVRRLDWREVRLEDIGEYVAWLRLPPTGRDGQVAVLPSVEPHVTASTINRKLSALAAFYAYQVRHGVDLGELLTTWQPPGGHRSGWKPFLHHISKSKPQPRRAIVLKTPTKLPRILTVVLAENHIRAGHAAWWYS

Secondary structure (DSSP, 8-state):
-EEEEEE-TTSSPEEEEEE-TTS-B-HHHHHHHHHHHHTT--HHHHHHHHHHHHHHHHHHHHHT--TTT--HHHHHHHHHHHHS-GGGTTSSSPPPTTSPPSS-HHHHHHHHHHHHHHHHHHHHTT---TTHHHH---TT----S---TTTTTGGG---------PPPP--------GGGSTTSSSSSSS-----